Protein AF-0000000072491131 (afdb_homodimer)

Structure (mmCIF, N/CA/C/O backbone):
data_AF-0000000072491131-model_v1
#
loop_
_entity.id
_entity.type
_entity.pdbx_description
1 polymer 'Uncharacterized protein'
#
loop_
_atom_site.group_PDB
_atom_site.id
_atom_site.type_symbol
_atom_site.label_atom_id
_atom_site.label_alt_id
_atom_site.label_comp_id
_atom_site.label_asym_id
_atom_site.label_entity_id
_atom_site.label_seq_id
_atom_site.pdbx_PDB_ins_code
_atom_site.Cartn_x
_atom_site.Cartn_y
_atom_site.Cartn_z
_atom_site.occupancy
_atom_site.B_iso_or_equiv
_atom_site.auth_seq_id
_atom_site.auth_comp_id
_atom_site.auth_asym_id
_atom_site.auth_atom_id
_atom_site.pdbx_PDB_model_num
ATOM 1 N N . MET A 1 1 ? -27.125 12.047 -5.316 1 18.28 1 MET A N 1
ATOM 2 C CA . MET A 1 1 ? -26.094 11.477 -6.188 1 18.28 1 MET A CA 1
ATOM 3 C C . MET A 1 1 ? -24.859 11.086 -5.387 1 18.28 1 MET A C 1
ATOM 5 O O . MET A 1 1 ? -23.922 11.883 -5.238 1 18.28 1 MET A O 1
ATOM 9 N N . PHE A 1 2 ? -24.953 10.555 -4.184 1 24.27 2 PHE A N 1
ATOM 10 C CA . PHE A 1 2 ? -24.266 10.383 -2.912 1 24.27 2 PHE A CA 1
ATOM 11 C C . PHE A 1 2 ? -23.125 9.375 -3.047 1 24.27 2 PHE A C 1
ATOM 13 O O . PHE A 1 2 ? -22.531 8.969 -2.047 1 24.27 2 PHE A O 1
ATOM 20 N N . VAL A 1 3 ? -23.25 8.469 -3.973 1 29.05 3 VAL A N 1
ATOM 21 C CA . VAL A 1 3 ? -22.578 7.188 -4.18 1 29.05 3 VAL A CA 1
ATOM 22 C C . VAL A 1 3 ? -21.094 7.418 -4.438 1 29.05 3 VAL A C 1
ATOM 24 O O . VAL A 1 3 ? -20.344 6.469 -4.656 1 29.05 3 VAL A O 1
ATOM 27 N N . THR A 1 4 ? -20.656 8.438 -5.039 1 36.22 4 THR A N 1
ATOM 28 C CA . THR A 1 4 ? -19.422 8.789 -5.738 1 36.22 4 THR A CA 1
ATOM 29 C C . THR A 1 4 ? -18.25 8.891 -4.762 1 36.22 4 THR A C 1
ATOM 31 O O . THR A 1 4 ? -17.094 8.867 -5.172 1 36.22 4 THR A O 1
ATOM 34 N N . LYS A 1 5 ? -18.562 9.508 -3.475 1 42.31 5 LYS A N 1
ATOM 35 C CA . LYS A 1 5 ? -17.594 10.102 -2.57 1 42.31 5 LYS A CA 1
ATOM 36 C C . LYS A 1 5 ? -16.688 9.039 -1.965 1 42.31 5 LYS A C 1
ATOM 38 O O . LYS A 1 5 ? -15.484 9.273 -1.771 1 42.31 5 LYS A O 1
ATOM 43 N N . SER A 1 6 ? -17.359 7.855 -1.64 1 46.44 6 SER A N 1
ATOM 44 C CA . SER A 1 6 ? -16.609 6.766 -1.025 1 46.44 6 SER A CA 1
ATOM 45 C C . SER A 1 6 ? -15.555 6.211 -1.98 1 46.44 6 SER A C 1
ATOM 47 O O . SER A 1 6 ? -14.414 5.953 -1.579 1 46.44 6 SER A O 1
ATOM 49 N N . LYS A 1 7 ? -15.984 6.059 -3.246 1 53.31 7 LYS A N 1
ATOM 50 C CA . LYS A 1 7 ? -15.039 5.594 -4.254 1 53.31 7 LYS A CA 1
ATOM 51 C C . LYS A 1 7 ? -13.922 6.613 -4.469 1 53.31 7 LYS A C 1
ATOM 53 O O . LYS A 1 7 ? -12.773 6.242 -4.695 1 53.31 7 LYS A O 1
ATOM 58 N N . ASP A 1 8 ? -14.367 7.895 -4.188 1 68.38 8 ASP A N 1
ATOM 59 C CA . ASP A 1 8 ? -13.391 8.961 -4.359 1 68.38 8 ASP A CA 1
ATOM 60 C C . ASP A 1 8 ? -12.359 8.953 -3.234 1 68.38 8 ASP A C 1
ATOM 62 O O . ASP A 1 8 ? -11.164 9.156 -3.473 1 68.38 8 ASP A O 1
ATOM 66 N N . ALA A 1 9 ? -12.891 8.398 -2.104 1 75 9 ALA A N 1
ATOM 67 C CA . ALA A 1 9 ? -11.992 8.383 -0.954 1 75 9 ALA A CA 1
ATOM 68 C C . ALA A 1 9 ? -10.953 7.273 -1.087 1 75 9 ALA A C 1
ATOM 70 O O . ALA A 1 9 ? -9.758 7.496 -0.845 1 75 9 ALA A O 1
ATOM 71 N N . ILE A 1 10 ? -11.422 6.168 -1.606 1 83.38 10 ILE A N 1
ATOM 72 C CA . ILE A 1 10 ? -10.508 5.039 -1.78 1 83.38 10 ILE A CA 1
ATOM 73 C C . ILE A 1 10 ? -9.484 5.367 -2.859 1 83.38 10 ILE A C 1
ATOM 75 O O . ILE A 1 10 ? -8.297 5.074 -2.703 1 83.38 10 ILE A O 1
ATOM 79 N N . GLY A 1 11 ? -9.953 6.027 -3.852 1 86.12 11 GLY A N 1
ATOM 80 C CA . GLY A 1 11 ? -9.031 6.445 -4.898 1 86.12 11 GLY A CA 1
ATOM 81 C C . GLY A 1 11 ? -7.949 7.383 -4.398 1 86.12 11 GLY A C 1
ATOM 82 O O . GLY A 1 11 ? -6.773 7.215 -4.727 1 86.12 11 GLY A O 1
ATOM 83 N N . GLY A 1 12 ? -8.344 8.344 -3.578 1 86.5 12 GLY A N 1
ATOM 84 C CA . GLY A 1 12 ? -7.383 9.273 -3 1 86.5 12 GLY A CA 1
ATOM 85 C C . GLY A 1 12 ? -6.363 8.586 -2.104 1 86.5 12 GLY A C 1
ATOM 86 O O . GLY A 1 12 ? -5.172 8.891 -2.166 1 86.5 12 GLY A O 1
ATOM 87 N N . LEU A 1 13 ? -6.836 7.637 -1.324 1 91.12 13 LEU A N 1
ATOM 88 C CA . LEU A 1 13 ? -5.945 6.906 -0.424 1 91.12 13 LEU A CA 1
ATOM 89 C C . LEU A 1 13 ? -4.988 6.016 -1.208 1 91.12 13 LEU A C 1
ATOM 91 O O . LEU A 1 13 ? -3.818 5.883 -0.846 1 91.12 13 LEU A O 1
ATOM 95 N N . CYS A 1 14 ? -5.52 5.438 -2.225 1 91.12 14 CYS A N 1
ATOM 96 C CA . CYS A 1 14 ? -4.656 4.609 -3.061 1 91.12 14 CYS A CA 1
ATOM 97 C C . CYS A 1 14 ? -3.576 5.449 -3.73 1 91.12 14 CYS A C 1
ATOM 99 O O . CYS A 1 14 ? -2.41 5.051 -3.768 1 91.12 14 CYS A O 1
ATOM 101 N N . PHE A 1 15 ? -3.961 6.59 -4.219 1 88.88 15 PHE A N 1
ATOM 102 C CA . PHE A 1 15 ? -2.977 7.492 -4.809 1 88.88 15 PHE A CA 1
ATOM 103 C C . PHE A 1 15 ? -1.931 7.898 -3.777 1 88.88 15 PHE A C 1
ATOM 105 O O . PHE A 1 15 ? -0.736 7.934 -4.078 1 88.88 15 PHE A O 1
ATOM 112 N N . LEU A 1 16 ? -2.354 8.219 -2.639 1 92.19 16 LEU A N 1
ATOM 113 C CA . LEU A 1 16 ? -1.447 8.531 -1.537 1 92.19 16 LEU A CA 1
ATOM 114 C C . LEU A 1 16 ? -0.485 7.379 -1.282 1 92.19 16 LEU A C 1
ATOM 116 O O . LEU A 1 16 ? 0.725 7.59 -1.164 1 92.19 16 LEU A O 1
ATOM 120 N N . GLY A 1 17 ? -1.02 6.152 -1.166 1 93.62 17 GLY A N 1
ATOM 121 C CA . GLY A 1 17 ? -0.193 4.973 -0.967 1 93.62 17 GLY A CA 1
ATOM 122 C C . GLY A 1 17 ? 0.865 4.797 -2.041 1 93.62 17 GLY A C 1
ATOM 123 O O . GLY A 1 17 ? 2.012 4.465 -1.739 1 93.62 17 GLY A O 1
ATOM 124 N N . MET A 1 18 ? 0.477 5.051 -3.264 1 91.75 18 MET A N 1
ATOM 125 C CA . MET A 1 18 ? 1.414 4.941 -4.379 1 91.75 18 MET A CA 1
ATOM 126 C C . MET A 1 18 ? 2.543 5.961 -4.242 1 91.75 18 MET A C 1
ATOM 128 O O . MET A 1 18 ? 3.711 5.625 -4.445 1 91.75 18 MET A O 1
ATOM 132 N N . LYS A 1 19 ? 2.252 7.152 -3.916 1 91 19 LYS A N 1
ATOM 133 C CA . LYS A 1 19 ? 3.27 8.18 -3.727 1 91 19 LYS A CA 1
ATOM 134 C C . LYS A 1 19 ? 4.199 7.824 -2.568 1 91 19 LYS A C 1
ATOM 136 O O . LYS A 1 19 ? 5.41 8.055 -2.645 1 91 19 LYS A O 1
ATOM 141 N N . ILE A 1 20 ? 3.639 7.324 -1.473 1 93.62 20 ILE A N 1
ATOM 142 C CA . ILE A 1 20 ? 4.445 6.945 -0.318 1 93.62 20 ILE A CA 1
ATOM 143 C C . ILE A 1 20 ? 5.359 5.777 -0.688 1 93.62 20 ILE A C 1
ATOM 145 O O . ILE A 1 20 ? 6.516 5.73 -0.264 1 93.62 20 ILE A O 1
ATOM 149 N N . SER A 1 21 ? 4.84 4.793 -1.467 1 92.06 21 SER A N 1
ATOM 150 C CA . SER A 1 21 ? 5.668 3.666 -1.881 1 92.06 21 SER A CA 1
ATOM 151 C C . SER A 1 21 ? 6.898 4.137 -2.645 1 92.06 21 SER A C 1
ATOM 153 O O . SER A 1 21 ? 7.965 3.52 -2.555 1 92.06 21 SER A O 1
ATOM 155 N N . ALA A 1 22 ? 6.82 5.227 -3.35 1 88.88 22 ALA A N 1
ATOM 156 C CA . ALA A 1 22 ? 7.93 5.758 -4.133 1 88.88 22 ALA A CA 1
ATOM 157 C C . ALA A 1 22 ? 9.047 6.266 -3.229 1 88.88 22 ALA A C 1
ATOM 159 O O . ALA A 1 22 ? 10.195 6.406 -3.664 1 88.88 22 ALA A O 1
ATOM 160 N N . LEU A 1 23 ? 8.688 6.547 -2.025 1 91.06 23 LEU A N 1
ATOM 161 C CA . LEU A 1 23 ? 9.688 7.062 -1.092 1 91.06 23 LEU A CA 1
ATOM 162 C C . LEU A 1 23 ? 10.656 5.961 -0.677 1 91.06 23 LEU A C 1
ATOM 164 O O . LEU A 1 23 ? 11.734 6.246 -0.147 1 91.06 23 LEU A O 1
ATOM 168 N N . ILE A 1 24 ? 10.289 4.707 -0.859 1 89.31 24 ILE A N 1
ATOM 169 C CA . ILE A 1 24 ? 11.156 3.584 -0.528 1 89.31 24 ILE A CA 1
ATOM 170 C C . ILE A 1 24 ? 12.469 3.705 -1.293 1 89.31 24 ILE A C 1
ATOM 172 O O . ILE A 1 24 ? 13.531 3.363 -0.77 1 89.31 24 ILE A O 1
ATOM 176 N N . ASP A 1 25 ? 12.414 4.27 -2.461 1 83.25 25 ASP A N 1
ATOM 177 C CA . ASP A 1 25 ? 13.578 4.414 -3.322 1 83.25 25 ASP A CA 1
ATOM 178 C C . ASP A 1 25 ? 14.5 5.52 -2.816 1 83.25 25 ASP A C 1
ATOM 180 O O . ASP A 1 25 ? 15.656 5.613 -3.238 1 83.25 25 ASP A O 1
ATOM 184 N N . GLN A 1 26 ? 13.977 6.324 -1.972 1 83.81 26 GLN A N 1
ATOM 185 C CA . GLN A 1 26 ? 14.727 7.508 -1.566 1 83.81 26 GLN A CA 1
ATOM 186 C C . GLN A 1 26 ? 15.508 7.254 -0.277 1 83.81 26 GLN A C 1
ATOM 188 O O . GLN A 1 26 ? 16.234 8.125 0.199 1 83.81 26 GLN A O 1
ATOM 193 N N . ASP A 1 27 ? 15.602 6.09 0.262 1 78.19 27 ASP A N 1
ATOM 194 C CA . ASP A 1 27 ? 16.359 5.734 1.463 1 78.19 27 ASP A CA 1
ATOM 195 C C . ASP A 1 27 ? 16.062 6.711 2.602 1 78.19 27 ASP A C 1
ATOM 197 O O . ASP A 1 27 ? 16.984 7.266 3.199 1 78.19 27 ASP A O 1
ATOM 201 N N . ILE A 1 28 ? 14.859 7.074 2.807 1 86.25 28 ILE A N 1
ATOM 202 C CA . ILE A 1 28 ? 14.438 8.008 3.848 1 86.25 28 ILE A CA 1
ATOM 203 C C . ILE A 1 28 ? 14.562 7.34 5.215 1 86.25 28 ILE A C 1
ATOM 205 O O . ILE A 1 28 ? 14.141 6.195 5.398 1 86.25 28 ILE A O 1
ATOM 209 N N . SER A 1 29 ? 15.289 8.086 6.098 1 86.81 29 SER A N 1
ATOM 210 C CA . SER A 1 29 ? 15.43 7.609 7.469 1 86.81 29 SER A CA 1
ATOM 211 C C . SER A 1 29 ? 14.188 7.926 8.297 1 86.81 29 SER A C 1
ATOM 213 O O . SER A 1 29 ? 14.062 9.031 8.836 1 86.81 29 SER A O 1
ATOM 215 N N . LEU A 1 30 ? 13.234 7.152 8.383 1 93.81 30 LEU A N 1
ATOM 216 C CA . LEU A 1 30 ? 12 7.238 9.156 1 93.81 30 LEU A CA 1
ATOM 217 C C . LEU A 1 30 ? 11.727 5.93 9.891 1 93.81 30 LEU A C 1
ATOM 219 O O . LEU A 1 30 ? 11.711 4.859 9.273 1 93.81 30 LEU A O 1
ATOM 223 N N . THR A 1 31 ? 11.648 6.059 11.234 1 92.62 31 THR A N 1
ATOM 224 C CA . THR A 1 31 ? 11.43 4.852 12.016 1 92.62 31 THR A CA 1
ATOM 225 C C . THR A 1 31 ? 9.938 4.66 12.297 1 92.62 31 THR A C 1
ATOM 227 O O . THR A 1 31 ? 9.133 5.562 12.062 1 92.62 31 THR A O 1
ATOM 230 N N . GLU A 1 32 ? 9.617 3.473 12.805 1 92.81 32 GLU A N 1
ATOM 231 C CA . GLU A 1 32 ? 8.258 3.197 13.258 1 92.81 32 GLU A CA 1
ATOM 232 C C . GLU A 1 32 ? 7.824 4.191 14.336 1 92.81 32 GLU A C 1
ATOM 234 O O . GLU A 1 32 ? 6.73 4.762 14.258 1 92.81 32 GLU A O 1
ATOM 239 N N . ASP A 1 33 ? 8.711 4.402 15.289 1 92.69 33 ASP A N 1
ATOM 240 C CA . ASP A 1 33 ? 8.406 5.309 16.391 1 92.69 33 ASP A CA 1
ATOM 241 C C . ASP A 1 33 ? 8.109 6.715 15.875 1 92.69 33 ASP A C 1
ATOM 243 O O . ASP A 1 33 ? 7.207 7.387 16.375 1 92.69 33 ASP A O 1
ATOM 247 N N . ASP A 1 34 ? 8.898 7.125 14.93 1 95.25 34 ASP A N 1
ATOM 248 C CA . ASP A 1 34 ? 8.672 8.445 14.336 1 95.25 34 ASP A CA 1
ATOM 249 C C . ASP A 1 34 ? 7.266 8.547 13.758 1 95.25 34 ASP A C 1
ATOM 251 O O . ASP A 1 34 ? 6.559 9.523 14.008 1 95.25 34 ASP A O 1
ATOM 255 N N . VAL A 1 35 ? 6.879 7.539 13.016 1 95.88 35 VAL A N 1
ATOM 256 C CA . VAL A 1 35 ? 5.594 7.562 12.32 1 95.88 35 VAL A CA 1
ATOM 257 C C . VAL A 1 35 ? 4.457 7.551 13.344 1 95.88 35 VAL A C 1
ATOM 259 O O . VAL A 1 35 ? 3.5 8.32 13.219 1 95.88 35 VAL A O 1
ATOM 262 N N . ILE A 1 36 ? 4.57 6.699 14.312 1 94.81 36 ILE A N 1
ATOM 263 C CA . ILE A 1 36 ? 3.527 6.586 15.328 1 94.81 36 ILE A CA 1
ATOM 264 C C . ILE A 1 36 ? 3.391 7.906 16.078 1 94.81 36 ILE A C 1
ATOM 266 O O . ILE A 1 36 ? 2.289 8.445 16.203 1 94.81 36 ILE A O 1
ATOM 270 N N . LYS A 1 37 ? 4.422 8.43 16.484 1 96.69 37 LYS A N 1
ATOM 271 C CA . LYS A 1 37 ? 4.398 9.68 17.234 1 96.69 37 LYS A CA 1
ATOM 272 C C . LYS A 1 37 ? 3.846 10.82 16.391 1 96.69 37 LYS A C 1
ATOM 274 O O . LYS A 1 37 ? 2.986 11.578 16.844 1 96.69 37 LYS A O 1
ATOM 279 N N . MET A 1 38 ? 4.348 10.961 15.172 1 97.62 38 MET A N 1
ATOM 280 C CA . MET A 1 38 ? 3.887 12.039 14.305 1 97.62 38 MET A CA 1
ATOM 281 C C . MET A 1 38 ? 2.4 11.891 14 1 97.62 38 MET A C 1
ATOM 283 O O . MET A 1 38 ? 1.693 12.891 13.836 1 97.62 38 MET A O 1
ATOM 287 N N . SER A 1 39 ? 1.922 10.695 13.883 1 97.44 39 SER A N 1
ATOM 288 C CA . SER A 1 39 ? 0.503 10.477 13.617 1 97.44 39 SER A CA 1
ATOM 289 C C . SER A 1 39 ? -0.349 10.859 14.828 1 97.44 39 SER A C 1
ATOM 291 O O . SER A 1 39 ? -1.394 11.492 14.68 1 97.44 39 SER A O 1
ATOM 293 N N . GLU A 1 40 ? 0.07 10.523 15.969 1 96.81 40 GLU A N 1
ATOM 294 C CA . GLU A 1 40 ? -0.675 10.797 17.188 1 96.81 40 GLU A CA 1
ATOM 295 C C . GLU A 1 40 ? -0.781 12.297 17.453 1 96.81 40 GLU A C 1
ATOM 297 O O . GLU A 1 40 ? -1.801 12.773 17.953 1 96.81 40 GLU A O 1
ATOM 302 N N . ASP A 1 41 ? 0.226 12.961 17.125 1 97.06 41 ASP A N 1
ATOM 303 C CA . ASP A 1 41 ? 0.193 14.398 17.391 1 97.06 41 ASP A CA 1
ATOM 304 C C . ASP A 1 41 ? -0.171 15.188 16.141 1 97.06 41 ASP A C 1
ATOM 306 O O . ASP A 1 41 ? -0.032 16.406 16.125 1 97.06 41 ASP A O 1
ATOM 310 N N . TYR A 1 42 ? -0.431 14.594 15.031 1 97.19 42 TYR A N 1
ATOM 311 C CA . TYR A 1 42 ? -0.979 15.125 13.789 1 97.19 42 TYR A CA 1
ATOM 312 C C . TYR A 1 42 ? 0.101 15.812 12.961 1 97.19 42 TYR A C 1
ATOM 314 O O . TYR A 1 42 ? -0.175 16.344 11.883 1 97.19 42 TYR A O 1
ATOM 322 N N . SER A 1 43 ? 1.334 15.703 13.391 1 98 43 SER A N 1
ATOM 323 C CA . SER A 1 43 ? 2.408 16.375 12.664 1 98 43 SER A CA 1
ATOM 324 C C . SER A 1 43 ? 2.834 15.555 11.438 1 98 43 SER A C 1
ATOM 326 O O . SER A 1 43 ? 3.594 16.047 10.602 1 98 43 SER A O 1
ATOM 328 N N . ILE A 1 44 ? 2.342 14.375 11.234 1 97.88 44 ILE A N 1
ATOM 329 C CA . ILE A 1 44 ? 2.65 13.523 10.094 1 97.88 44 ILE A CA 1
ATOM 330 C C . ILE A 1 44 ? 2.26 14.227 8.797 1 97.88 44 ILE A C 1
ATOM 332 O O . ILE A 1 44 ? 2.883 14.016 7.754 1 97.88 44 ILE A O 1
ATOM 336 N N . ILE A 1 45 ? 1.262 15.125 8.844 1 97.94 45 ILE A N 1
ATOM 337 C CA . ILE A 1 45 ? 0.795 15.859 7.672 1 97.94 45 ILE A CA 1
ATOM 338 C C . ILE A 1 45 ? 1.892 16.797 7.18 1 97.94 45 ILE A C 1
ATOM 340 O O . ILE A 1 45 ? 2.09 16.953 5.973 1 97.94 45 ILE A O 1
ATOM 344 N N . ASN A 1 46 ? 2.594 17.406 8.125 1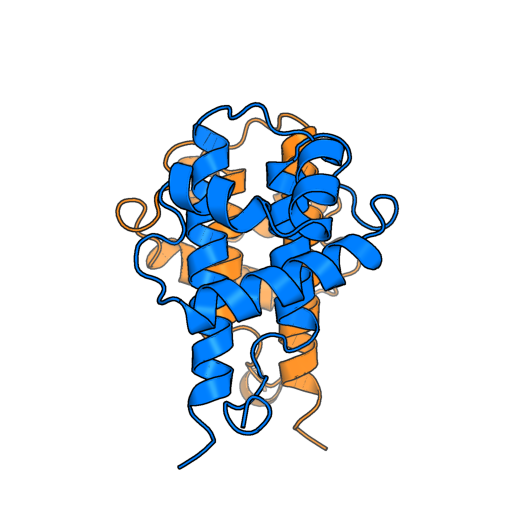 97.56 46 ASN A N 1
ATOM 345 C CA . ASN A 1 46 ? 3.717 18.266 7.754 1 97.56 46 ASN A CA 1
ATOM 346 C C . ASN A 1 46 ? 4.832 17.453 7.086 1 97.56 46 ASN A C 1
ATOM 348 O O . ASN A 1 46 ? 5.441 17.922 6.121 1 97.56 46 ASN A O 1
ATOM 352 N N . TRP A 1 47 ? 5.148 16.328 7.609 1 97.5 47 TRP A N 1
ATOM 353 C CA . TRP A 1 47 ? 6.18 15.477 7.023 1 97.5 47 TRP A CA 1
ATOM 354 C C . TRP A 1 47 ? 5.793 15.047 5.613 1 97.5 47 TRP A C 1
ATOM 356 O O . TRP A 1 47 ? 6.602 15.141 4.684 1 97.5 47 TRP A O 1
ATOM 366 N N . LEU A 1 48 ? 4.547 14.617 5.418 1 96.94 48 LEU A N 1
ATOM 367 C CA . LEU A 1 48 ? 4.055 14.211 4.109 1 96.94 48 LEU A CA 1
ATOM 368 C C . LEU A 1 48 ? 4.117 15.367 3.115 1 96.94 48 LEU A C 1
ATOM 370 O O . LEU A 1 48 ? 4.461 15.164 1.948 1 96.94 48 LEU A O 1
ATOM 374 N N . ASP A 1 49 ? 3.736 16.484 3.607 1 96.19 49 ASP A N 1
ATOM 375 C CA . ASP A 1 49 ? 3.805 17.672 2.764 1 96.19 49 ASP A CA 1
ATOM 376 C C . ASP A 1 49 ? 5.242 17.953 2.34 1 96.19 49 ASP A C 1
ATOM 378 O O . ASP A 1 49 ? 5.504 18.266 1.177 1 96.19 49 ASP A O 1
ATOM 382 N N . ALA A 1 50 ? 6.156 17.844 3.281 1 96.12 50 ALA A N 1
ATOM 383 C CA . ALA A 1 50 ? 7.574 18.078 3.01 1 96.12 50 ALA A CA 1
ATOM 384 C C . ALA A 1 50 ? 8.109 17.094 1.984 1 96.12 50 ALA A C 1
ATOM 386 O O . ALA A 1 50 ? 9.016 17.406 1.212 1 96.12 50 ALA A O 1
ATOM 387 N N . GLN A 1 51 ? 7.57 15.859 1.976 1 94 51 GLN A N 1
ATOM 388 C CA . GLN A 1 51 ? 7.961 14.852 1.002 1 94 51 GLN A CA 1
ATOM 389 C C . GLN A 1 51 ? 7.199 15.023 -0.309 1 94 51 GLN A C 1
ATOM 391 O O . GLN A 1 51 ? 7.363 14.227 -1.236 1 94 51 GLN A O 1
ATOM 396 N N . ASN A 1 52 ? 6.273 15.969 -0.457 1 92.31 52 ASN A N 1
ATOM 397 C CA . ASN A 1 52 ? 5.492 16.297 -1.644 1 92.31 52 ASN A CA 1
ATOM 398 C C . ASN A 1 52 ? 4.484 15.211 -1.975 1 92.31 52 ASN A C 1
ATOM 400 O O . ASN A 1 52 ? 4.199 14.953 -3.146 1 92.31 52 ASN A O 1
ATOM 404 N N . VAL A 1 53 ? 4.023 14.539 -0.93 1 92.56 53 VAL A N 1
ATOM 405 C CA . VAL A 1 53 ? 3.104 13.422 -1.104 1 92.56 53 VAL A CA 1
ATOM 406 C C . VAL A 1 53 ? 1.666 13.938 -1.155 1 92.56 53 VAL A C 1
ATOM 408 O O . VAL A 1 53 ? 0.825 13.375 -1.863 1 92.56 53 VAL A O 1
ATOM 411 N N . ILE A 1 54 ? 1.357 15.039 -0.465 1 94.19 54 ILE A N 1
ATOM 412 C CA . ILE A 1 54 ? -0.024 15.5 -0.381 1 94.19 54 ILE A CA 1
ATOM 413 C C . ILE A 1 54 ? -0.107 16.969 -0.795 1 94.19 54 ILE A C 1
ATOM 415 O O . ILE A 1 54 ? 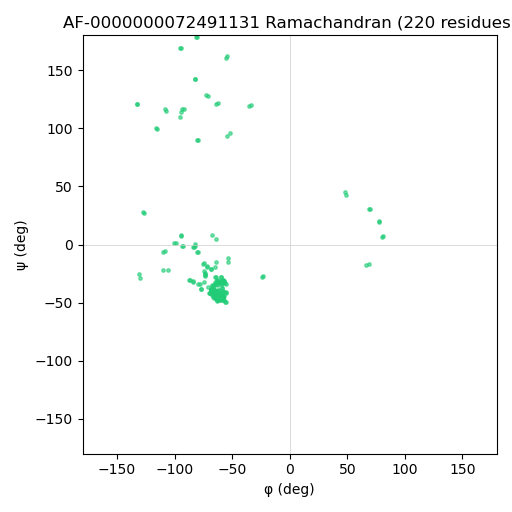-0.982 17.703 -0.331 1 94.19 54 ILE A O 1
ATOM 419 N N . LYS A 1 55 ? 0.713 17.359 -1.565 1 90.75 55 LYS A N 1
ATOM 420 C CA . LYS A 1 55 ? 0.803 18.766 -1.974 1 90.75 55 LYS A CA 1
ATOM 421 C C . LYS A 1 55 ? -0.503 19.234 -2.604 1 90.75 55 LYS A C 1
ATOM 423 O O . LYS A 1 55 ? -0.902 20.391 -2.426 1 90.75 55 LYS A O 1
ATOM 428 N N . GLU A 1 56 ? -1.229 18.375 -3.277 1 87.94 56 GLU A N 1
ATOM 429 C CA . GLU A 1 56 ? -2.42 18.766 -4.031 1 87.94 56 GLU A CA 1
ATOM 430 C C . GLU A 1 56 ? -3.678 18.625 -3.178 1 87.94 56 GLU A C 1
ATOM 432 O O . GLU A 1 56 ? -4.777 18.969 -3.625 1 87.94 56 GLU A O 1
ATOM 437 N N . TRP A 1 57 ? -3.523 18.172 -1.977 1 89.88 57 TRP A N 1
ATOM 438 C CA . TRP A 1 57 ? -4.699 17.969 -1.135 1 89.88 57 TRP A CA 1
ATOM 439 C C . TRP A 1 57 ? -5.137 19.281 -0.485 1 89.88 57 TRP A C 1
ATOM 441 O O . TRP A 1 57 ? -4.301 20.094 -0.079 1 89.88 57 TRP A O 1
ATOM 451 N N . ASP A 1 58 ? -6.363 19.453 -0.381 1 90.12 58 ASP A N 1
ATOM 452 C CA . ASP A 1 58 ? -6.871 20.641 0.276 1 90.12 58 ASP A CA 1
ATOM 453 C C . ASP A 1 58 ? -6.84 20.5 1.795 1 90.12 58 ASP A C 1
ATOM 455 O O . ASP A 1 58 ? -6.461 19.438 2.312 1 90.12 58 ASP A O 1
ATOM 459 N N . VAL A 1 59 ? -7.266 21.547 2.482 1 91.38 59 VAL A N 1
ATOM 460 C CA . VAL A 1 59 ? -7.117 21.641 3.934 1 91.38 59 VAL A CA 1
ATOM 461 C C . VAL A 1 59 ? -8.031 20.609 4.605 1 91.38 59 VAL A C 1
ATOM 463 O O . VAL A 1 59 ? -7.633 19.969 5.578 1 91.38 59 VAL A O 1
ATOM 466 N N . ASP A 1 60 ? -9.219 20.422 4.105 1 90.12 60 ASP A N 1
ATOM 467 C CA . ASP A 1 60 ? -10.164 19.484 4.719 1 90.12 60 ASP A CA 1
ATOM 468 C C . ASP A 1 60 ? -9.703 18.047 4.562 1 90.12 60 ASP A C 1
ATOM 470 O O . ASP A 1 60 ? -9.766 17.266 5.512 1 90.12 60 ASP A O 1
ATOM 474 N N . ASP A 1 61 ? -9.195 17.719 3.416 1 89.38 61 ASP A N 1
ATOM 475 C CA . ASP A 1 61 ? -8.695 16.359 3.17 1 89.38 61 ASP A CA 1
ATOM 476 C C . ASP A 1 61 ? -7.496 16.047 4.062 1 89.38 61 ASP A C 1
ATOM 478 O O . ASP A 1 61 ? -7.367 14.938 4.57 1 89.38 61 ASP A O 1
ATOM 482 N N . ARG A 1 62 ? -6.637 17.047 4.219 1 93.56 62 ARG A N 1
ATOM 483 C CA . ARG A 1 62 ? -5.469 16.875 5.078 1 93.56 62 ARG A CA 1
ATOM 484 C C . ARG A 1 62 ? -5.887 16.625 6.52 1 93.56 62 ARG A C 1
ATOM 486 O O . ARG A 1 62 ? -5.301 15.773 7.203 1 93.56 62 ARG A O 1
ATOM 493 N N . LYS A 1 63 ? -6.902 17.344 6.957 1 93.56 63 LYS A N 1
ATOM 494 C CA . LYS A 1 63 ? -7.398 17.172 8.32 1 93.56 63 LYS A CA 1
ATOM 495 C C . LYS A 1 63 ? -7.977 15.781 8.523 1 93.56 63 LYS A C 1
ATOM 497 O O . LYS A 1 63 ? -7.707 15.141 9.539 1 93.56 63 LYS A O 1
ATOM 502 N N . ILE A 1 64 ? -8.766 15.336 7.582 1 92.25 64 ILE A N 1
ATOM 503 C CA . ILE A 1 64 ? -9.359 14.008 7.676 1 92.25 64 ILE A CA 1
ATOM 504 C C . ILE A 1 64 ? -8.258 12.945 7.691 1 92.25 64 ILE A C 1
ATOM 506 O O . ILE A 1 64 ? -8.297 12.016 8.5 1 92.25 64 ILE A O 1
ATOM 510 N N . LEU A 1 65 ? -7.289 13.133 6.824 1 94 65 LEU A N 1
ATOM 511 C CA . LEU A 1 65 ? -6.18 12.18 6.781 1 94 65 LEU A CA 1
ATOM 512 C C . LEU A 1 65 ? -5.441 12.148 8.117 1 94 65 LEU A C 1
ATOM 514 O O . LEU A 1 65 ? -5.059 11.078 8.594 1 94 65 LEU A O 1
ATOM 518 N N . ALA A 1 66 ? -5.227 13.336 8.664 1 96 66 ALA A N 1
ATOM 519 C CA . ALA A 1 66 ? -4.555 13.406 9.961 1 96 66 ALA A CA 1
ATOM 520 C C . ALA A 1 66 ? -5.309 12.594 11.016 1 96 66 ALA A C 1
ATOM 522 O O . ALA A 1 66 ? -4.695 11.844 11.781 1 96 66 ALA A O 1
ATOM 523 N N . GLU A 1 67 ? -6.57 12.727 11.023 1 94.88 67 GLU A N 1
ATOM 524 C CA . GLU A 1 67 ? -7.395 12 11.992 1 94.88 67 GLU A CA 1
ATOM 525 C C . GLU A 1 67 ? -7.355 10.5 11.734 1 94.88 67 GLU A C 1
ATOM 527 O O . GLU A 1 67 ? -7.277 9.703 12.672 1 94.88 67 GLU A O 1
ATOM 532 N N . GLU A 1 68 ? -7.449 10.117 10.516 1 93.69 68 GLU A N 1
ATOM 533 C CA . GLU A 1 68 ? -7.395 8.703 10.156 1 93.69 68 GLU A CA 1
ATOM 534 C C . GLU A 1 68 ? -6.055 8.086 10.539 1 93.69 68 GLU A C 1
ATOM 536 O O . GLU A 1 68 ? -6.012 6.969 11.062 1 93.69 68 GLU A O 1
ATOM 541 N N . LEU A 1 69 ? -4.992 8.805 10.258 1 96.06 69 LEU A N 1
ATOM 542 C CA . LEU A 1 69 ? -3.67 8.281 10.594 1 96.06 69 LEU A CA 1
ATOM 543 C C . LEU A 1 69 ? -3.486 8.195 12.109 1 96.06 69 LEU A C 1
ATOM 545 O O . LEU A 1 69 ? -2.854 7.266 12.609 1 96.06 6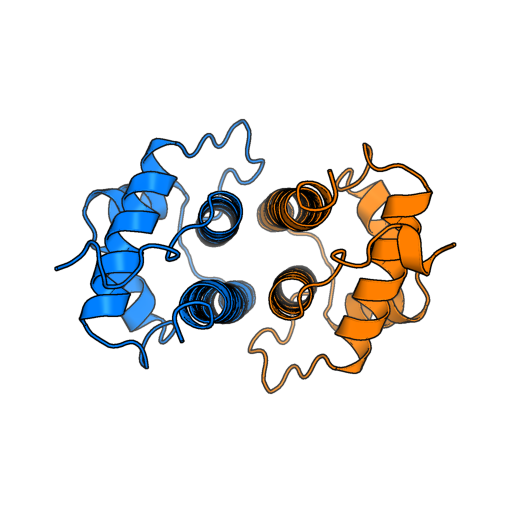9 LEU A O 1
ATOM 549 N N . CYS A 1 70 ? -3.996 9.188 12.797 1 96.31 70 CYS A N 1
ATOM 550 C CA . CYS A 1 70 ? -3.969 9.109 14.258 1 96.31 70 CYS A CA 1
ATOM 551 C C . CYS A 1 70 ? -4.711 7.879 14.758 1 96.31 70 CYS A C 1
ATOM 553 O O . CYS A 1 70 ? -4.199 7.141 15.594 1 96.31 70 CYS A O 1
ATOM 555 N N . SER A 1 71 ? -5.906 7.637 14.25 1 94 71 SER A N 1
ATOM 556 C CA . SER A 1 71 ? -6.688 6.465 14.625 1 94 71 SER A CA 1
ATOM 557 C C . SER A 1 71 ? -5.949 5.176 14.281 1 94 71 SER A C 1
ATOM 559 O O . SER A 1 71 ? -5.938 4.23 15.078 1 94 71 SER A O 1
ATOM 561 N N . ALA A 1 72 ? -5.375 5.105 13.125 1 93 72 ALA A N 1
ATOM 562 C CA . ALA A 1 72 ? -4.621 3.928 12.703 1 93 72 ALA A CA 1
ATOM 563 C C . ALA A 1 72 ? -3.432 3.676 13.625 1 93 72 ALA A C 1
ATOM 565 O O . ALA A 1 72 ? -3.125 2.527 13.953 1 93 72 ALA A O 1
ATOM 566 N N . ALA A 1 73 ? -2.723 4.734 13.977 1 93.06 73 ALA A N 1
ATOM 567 C CA . ALA A 1 73 ? -1.567 4.613 14.867 1 93.06 73 ALA A CA 1
ATOM 568 C C . ALA A 1 73 ? -1.968 4.016 16.203 1 93.06 73 ALA A C 1
ATOM 570 O O . ALA A 1 73 ? -1.206 3.252 16.812 1 93.06 73 ALA A O 1
ATOM 571 N N . ASN A 1 74 ? -3.121 4.312 16.641 1 90.94 74 ASN A N 1
ATOM 572 C CA . ASN A 1 74 ? -3.596 3.863 17.938 1 90.94 74 ASN A CA 1
ATOM 573 C C . ASN A 1 74 ? -3.955 2.379 17.922 1 90.94 74 ASN A C 1
ATOM 575 O O . ASN A 1 74 ? -3.971 1.729 18.969 1 90.94 74 ASN A O 1
ATOM 579 N N . VAL A 1 75 ? -4.246 1.825 16.781 1 85.94 75 VAL A N 1
ATOM 580 C CA . VAL A 1 75 ? -4.656 0.427 16.719 1 85.94 75 VAL A CA 1
ATOM 581 C C . VAL A 1 75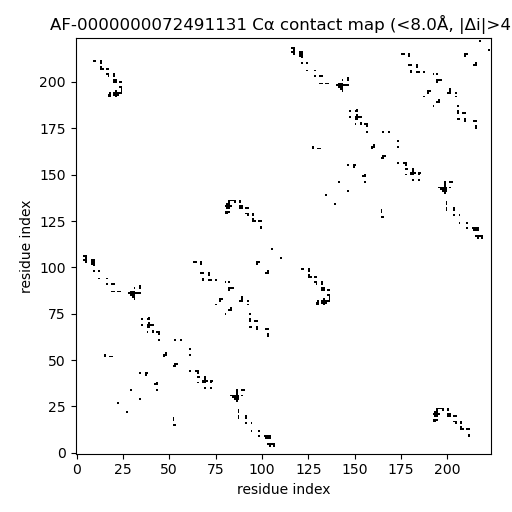 ? -3.561 -0.406 16.062 1 85.94 75 VAL A C 1
ATOM 583 O O . VAL A 1 75 ? -3.646 -1.636 16.016 1 85.94 75 VAL A O 1
ATOM 586 N N . TYR A 1 76 ? -2.613 0.372 15.602 1 82.62 76 TYR A N 1
ATOM 587 C CA . TYR A 1 76 ? -1.523 -0.323 14.93 1 82.62 76 TYR A CA 1
ATOM 588 C C . TYR A 1 76 ? -0.798 -1.26 15.883 1 82.62 76 TYR A C 1
ATOM 590 O O . TYR A 1 76 ? -0.42 -0.859 16.984 1 82.62 76 TYR A O 1
ATOM 598 N N . ASP A 1 77 ? -0.782 -2.484 15.508 1 74.94 77 ASP A N 1
ATOM 599 C CA . ASP A 1 77 ? -0.062 -3.533 16.219 1 74.94 77 ASP A CA 1
ATOM 600 C C . ASP A 1 77 ? 1.054 -4.121 15.359 1 74.94 77 ASP A C 1
ATOM 602 O O . ASP A 1 77 ? 0.794 -4.926 14.469 1 74.94 77 ASP A O 1
ATOM 606 N N . SER A 1 78 ? 2.236 -3.686 15.609 1 66.38 78 SER A N 1
ATOM 607 C CA . SER A 1 78 ? 3.383 -4.105 14.812 1 66.38 78 SER A CA 1
ATOM 608 C C . SER A 1 78 ? 3.529 -5.625 14.805 1 66.38 78 SER A C 1
ATOM 610 O O . SER A 1 78 ? 4.109 -6.195 13.875 1 66.38 78 SER A O 1
ATOM 612 N N . ARG A 1 79 ? 3.146 -6.141 15.906 1 64.5 79 ARG A N 1
ATOM 613 C CA . ARG A 1 79 ? 3.264 -7.594 16 1 64.5 79 ARG A CA 1
ATOM 614 C C . ARG A 1 79 ? 2.371 -8.281 14.984 1 64.5 79 ARG A C 1
ATOM 616 O O . ARG A 1 79 ? 2.682 -9.383 14.523 1 64.5 79 ARG A O 1
ATOM 623 N N . LYS A 1 80 ? 1.345 -7.574 14.758 1 65.31 80 LYS A N 1
ATOM 624 C CA . LYS A 1 80 ? 0.41 -8.117 13.781 1 65.31 80 LYS A CA 1
ATOM 625 C C . LYS A 1 80 ? 0.833 -7.766 12.359 1 65.31 80 LYS A C 1
ATOM 627 O O . LYS A 1 80 ? 0.518 -8.492 11.414 1 65.31 80 LYS A O 1
ATOM 632 N N . PHE A 1 81 ? 1.456 -6.555 12.523 1 61.34 81 PHE A N 1
ATOM 633 C CA . PHE A 1 81 ? 1.918 -6.129 11.203 1 61.34 81 PHE A CA 1
ATOM 634 C C . PHE A 1 81 ? 3.436 -6.23 11.102 1 61.34 81 PHE A C 1
ATOM 636 O O . PHE A 1 81 ? 4.141 -6.066 12.102 1 61.34 81 PHE A O 1
ATOM 643 N N . VAL A 1 82 ? 3.867 -6.949 10.344 1 58.12 82 VAL A N 1
ATOM 644 C CA . VAL A 1 82 ? 5.227 -7.48 10.273 1 58.12 82 VAL A CA 1
ATOM 645 C C . VAL A 1 82 ? 6.199 -6.355 9.93 1 58.12 82 VAL A C 1
ATOM 647 O O . VAL A 1 82 ? 7.379 -6.605 9.672 1 58.12 82 VAL A O 1
ATOM 650 N N . ALA A 1 83 ? 5.797 -5.117 9.898 1 62.38 83 ALA A N 1
ATOM 651 C CA . ALA A 1 83 ? 6.836 -4.125 9.633 1 62.38 83 ALA A CA 1
ATOM 652 C C . ALA A 1 83 ? 7.383 -3.541 10.93 1 62.38 83 ALA A C 1
ATOM 654 O O . ALA A 1 83 ? 6.629 -3.021 11.758 1 62.38 83 ALA A O 1
ATOM 655 N N . GLU A 1 84 ? 8.539 -3.816 11.297 1 66.12 84 GLU A N 1
ATOM 656 C CA . GLU A 1 84 ? 8.984 -3.449 12.641 1 66.12 84 GLU A CA 1
ATOM 657 C C . GLU A 1 84 ? 9.945 -2.262 12.594 1 66.12 84 GLU A C 1
ATOM 659 O O . GLU A 1 84 ? 9.969 -1.447 13.523 1 66.12 84 GLU A O 1
ATOM 664 N N . ASN A 1 85 ? 10.539 -2.008 11.578 1 76.5 85 ASN A N 1
ATOM 665 C CA . ASN A 1 85 ? 11.602 -1.027 11.805 1 76.5 85 ASN A CA 1
ATOM 666 C C . ASN A 1 85 ? 11.539 0.102 10.781 1 76.5 85 ASN A C 1
ATOM 668 O O . ASN A 1 85 ? 11.883 1.245 11.086 1 76.5 85 ASN A O 1
ATOM 672 N N . ASN A 1 86 ? 11.055 -0.068 9.734 1 88.5 86 ASN A N 1
ATOM 673 C CA . ASN A 1 86 ? 11.031 0.934 8.68 1 88.5 86 ASN A CA 1
ATOM 674 C C . ASN A 1 86 ? 9.742 1.752 8.711 1 88.5 86 ASN A C 1
ATOM 676 O O . ASN A 1 86 ? 8.648 1.204 8.555 1 88.5 86 ASN A O 1
ATOM 680 N N . GLY A 1 87 ? 9.883 3.061 8.969 1 93.62 87 GLY A N 1
ATOM 681 C CA . GLY A 1 87 ? 8.727 3.926 9.125 1 93.62 87 GLY A CA 1
ATOM 682 C C . GLY A 1 87 ? 7.859 4.004 7.887 1 93.62 87 GLY A C 1
ATOM 683 O O . GLY A 1 87 ? 6.641 4.164 7.984 1 93.62 87 GLY A O 1
ATOM 684 N N . ILE A 1 88 ? 8.477 3.889 6.711 1 94.06 88 ILE A N 1
ATOM 685 C CA . ILE A 1 88 ? 7.699 3.918 5.48 1 94.06 88 ILE A CA 1
ATOM 686 C C . ILE A 1 88 ? 6.816 2.674 5.398 1 94.06 88 ILE A C 1
ATOM 688 O O . ILE A 1 88 ? 5.656 2.754 4.992 1 94.06 88 ILE A O 1
ATOM 692 N N . ALA A 1 89 ? 7.367 1.573 5.773 1 93.06 89 ALA A N 1
ATOM 693 C CA . ALA A 1 89 ? 6.594 0.333 5.816 1 93.06 89 ALA A CA 1
ATOM 694 C C . ALA A 1 89 ? 5.383 0.473 6.734 1 93.06 89 ALA A C 1
ATOM 696 O O . ALA A 1 89 ? 4.277 0.057 6.383 1 93.06 89 ALA A O 1
ATOM 697 N N . VAL A 1 90 ? 5.625 1.06 7.875 1 93.31 90 VAL A N 1
ATOM 698 C CA . VAL A 1 90 ? 4.566 1.261 8.859 1 93.31 90 VAL A CA 1
ATOM 699 C C . VAL A 1 90 ? 3.5 2.193 8.289 1 93.31 90 VAL A C 1
ATOM 701 O O . VAL A 1 90 ? 2.303 1.927 8.422 1 93.31 90 VAL A O 1
ATOM 704 N N . LEU A 1 91 ? 3.945 3.254 7.719 1 95.19 91 LEU A N 1
ATOM 705 C CA . LEU A 1 91 ? 3.021 4.223 7.141 1 95.19 91 LEU A CA 1
ATOM 706 C C . LEU A 1 91 ? 2.158 3.572 6.062 1 95.19 91 LEU A C 1
ATOM 708 O O . LEU A 1 91 ? 0.946 3.793 6.016 1 95.19 91 LEU A O 1
ATOM 712 N N . LEU A 1 92 ? 2.766 2.789 5.211 1 94.62 92 LEU A N 1
ATOM 713 C CA . LEU A 1 92 ? 2.018 2.074 4.184 1 94.62 92 LEU A CA 1
ATOM 714 C C . LEU A 1 92 ? 1.027 1.098 4.809 1 94.62 92 LEU A C 1
ATOM 716 O O . LEU A 1 92 ? -0.126 1.016 4.383 1 94.62 92 LEU A O 1
ATOM 720 N N . ALA A 1 93 ? 1.42 0.371 5.793 1 93.38 93 ALA A N 1
ATOM 721 C CA . ALA A 1 93 ? 0.52 -0.542 6.492 1 93.38 93 ALA A CA 1
ATOM 722 C C . ALA A 1 93 ? -0.683 0.203 7.062 1 93.38 93 ALA A C 1
ATOM 724 O O . ALA A 1 93 ? -1.815 -0.28 6.984 1 93.38 93 ALA A O 1
ATOM 725 N N . MET A 1 94 ? -0.452 1.352 7.586 1 93.56 94 MET A N 1
ATOM 726 C CA . MET A 1 94 ? -1.528 2.16 8.148 1 93.56 94 MET A CA 1
ATOM 727 C C . MET A 1 94 ? -2.492 2.619 7.062 1 93.56 94 MET A C 1
ATOM 729 O O . MET A 1 94 ? -3.703 2.682 7.285 1 93.56 94 MET A O 1
ATOM 733 N N . ILE A 1 95 ? -1.976 2.994 5.883 1 94.38 95 ILE A N 1
ATOM 734 C CA . ILE A 1 95 ? -2.844 3.385 4.777 1 94.38 95 ILE A CA 1
ATOM 735 C C . ILE A 1 95 ? -3.742 2.213 4.387 1 94.38 95 ILE A C 1
ATOM 737 O O . ILE A 1 95 ? -4.941 2.391 4.168 1 94.38 95 ILE A O 1
ATOM 741 N N . PHE A 1 96 ? -3.209 1.021 4.328 1 91.69 96 PHE A N 1
ATOM 742 C CA . PHE A 1 96 ? -4.012 -0.164 4.043 1 91.69 96 PHE A CA 1
ATOM 743 C C . PHE A 1 96 ? -5.062 -0.379 5.125 1 91.69 96 PHE A C 1
ATOM 745 O O . PHE A 1 96 ? -6.191 -0.775 4.828 1 91.69 96 PHE A O 1
ATOM 752 N N . LEU A 1 97 ? -4.715 -0.137 6.352 1 90.81 97 LEU A N 1
ATOM 753 C CA . LEU A 1 97 ? -5.656 -0.272 7.457 1 90.81 97 LEU A CA 1
ATOM 754 C C . LEU A 1 97 ? -6.812 0.711 7.309 1 90.81 97 LEU A C 1
ATOM 756 O O . LEU A 1 97 ? -7.969 0.361 7.559 1 90.81 97 LEU A O 1
ATOM 760 N N . ILE A 1 98 ? -6.488 1.895 6.938 1 91.19 98 ILE A N 1
ATOM 761 C CA . ILE A 1 98 ? -7.508 2.922 6.758 1 91.19 98 ILE A CA 1
ATOM 762 C C . ILE A 1 98 ? -8.453 2.518 5.629 1 91.19 98 ILE A C 1
ATOM 764 O O . ILE A 1 98 ? -9.672 2.613 5.766 1 91.19 98 ILE A O 1
ATOM 768 N N . ILE A 1 99 ? -7.938 2.072 4.523 1 89.56 99 ILE A N 1
ATOM 769 C CA . ILE A 1 99 ? -8.758 1.626 3.402 1 89.56 99 ILE A CA 1
ATOM 770 C C . ILE A 1 99 ? -9.656 0.473 3.846 1 89.56 99 ILE A C 1
ATOM 772 O O . ILE A 1 99 ? -10.852 0.459 3.543 1 89.56 99 ILE A O 1
ATOM 776 N N . GLN A 1 100 ? -9.062 -0.456 4.52 1 86.06 100 GLN A N 1
ATOM 777 C CA . GLN A 1 100 ? -9.812 -1.63 4.961 1 86.06 100 GLN A CA 1
ATOM 778 C C . GLN A 1 100 ? -10.992 -1.234 5.844 1 86.06 100 GLN A C 1
ATOM 780 O O . GLN A 1 100 ? -12.047 -1.867 5.801 1 86.06 100 GLN A O 1
ATOM 785 N N . SER A 1 101 ? -10.805 -0.259 6.637 1 82.81 101 SER A N 1
ATOM 786 C CA . SER A 1 101 ? -11.82 0.159 7.59 1 82.81 101 SER A CA 1
ATOM 787 C C . SER A 1 101 ? -12.859 1.061 6.93 1 82.81 101 SER A C 1
ATOM 789 O O . SER A 1 101 ? -13.867 1.415 7.551 1 82.81 101 SER A O 1
ATOM 791 N N . GLY A 1 102 ? -12.68 1.313 5.633 1 75.62 102 GLY A N 1
ATOM 792 C CA . GLY A 1 102 ? -13.609 2.191 4.938 1 75.62 102 GLY A CA 1
ATOM 793 C C . GLY A 1 102 ? -13.375 3.66 5.23 1 75.62 102 GLY A C 1
ATOM 794 O O . GLY A 1 102 ? -14.297 4.473 5.145 1 75.62 102 GLY A O 1
ATOM 795 N N . GLY A 1 103 ? -12.164 3.891 5.699 1 61 103 GLY A N 1
ATOM 796 C CA . GLY A 1 103 ? -11.828 5.266 6.047 1 61 103 GLY A CA 1
ATOM 797 C C . GLY A 1 103 ? -12.047 6.234 4.898 1 61 103 GLY A C 1
ATOM 798 O O . GLY A 1 103 ? -12.062 5.836 3.734 1 61 103 GLY A O 1
ATOM 799 N N . PHE A 1 104 ? -12.141 7.414 5.219 1 56.38 104 PHE A N 1
ATOM 800 C CA . PHE A 1 104 ? -12.453 8.555 4.355 1 56.38 104 PHE A CA 1
ATOM 801 C C . PHE A 1 104 ? -13.898 8.484 3.873 1 56.38 104 PHE A C 1
ATOM 803 O O . PHE A 1 104 ? -14.328 9.328 3.08 1 56.38 104 PHE A O 1
ATOM 810 N N . SER A 1 105 ? -14.406 7.211 4.062 1 46.72 105 SER A N 1
ATOM 811 C CA . SER A 1 105 ? -15.82 7.215 3.701 1 46.72 105 SER A CA 1
ATOM 812 C C . SER A 1 105 ? -16.578 8.297 4.453 1 46.72 105 SER A C 1
ATOM 814 O O . SER A 1 105 ? -17.812 8.352 4.406 1 46.72 105 SER A O 1
ATOM 816 N N . ARG A 1 106 ? -15.961 8.852 5.395 1 40.72 106 ARG A N 1
ATOM 817 C CA . ARG A 1 106 ? -16.797 9.844 6.055 1 40.72 106 ARG A CA 1
ATOM 818 C C . ARG A 1 106 ? -17.391 10.828 5.051 1 40.72 106 ARG A C 1
ATOM 820 O O . ARG A 1 106 ? -16.672 11.344 4.191 1 40.72 106 ARG A O 1
ATOM 827 N N . THR A 1 107 ? -18.547 10.57 4.648 1 37.72 107 THR A N 1
ATOM 828 C CA . THR A 1 107 ? -19.453 11.508 3.996 1 37.72 107 THR A CA 1
ATOM 829 C C . THR A 1 107 ? -19.281 12.914 4.574 1 37.72 107 THR A C 1
ATOM 831 O O . THR A 1 107 ? -18.984 13.07 5.758 1 37.72 107 THR A O 1
ATOM 834 N N . ILE A 1 108 ? -18.906 13.867 3.766 1 32.31 108 ILE A N 1
ATOM 835 C CA . ILE A 1 108 ? -19.141 15.273 4.07 1 32.31 108 ILE A CA 1
ATOM 836 C C . ILE A 1 108 ? -20.312 15.406 5.035 1 32.31 108 ILE A C 1
ATOM 838 O O . ILE A 1 108 ? -20.469 16.422 5.707 1 32.31 108 ILE A O 1
ATOM 842 N N . ASP A 1 109 ? -21.109 14.547 4.98 1 33.97 109 ASP A N 1
ATOM 843 C CA . ASP A 1 109 ? -22.25 14.812 5.852 1 33.97 109 ASP A CA 1
ATOM 844 C C . ASP A 1 109 ? -21.828 14.82 7.316 1 33.97 109 ASP A C 1
ATOM 846 O O . ASP A 1 109 ? -22.469 15.477 8.148 1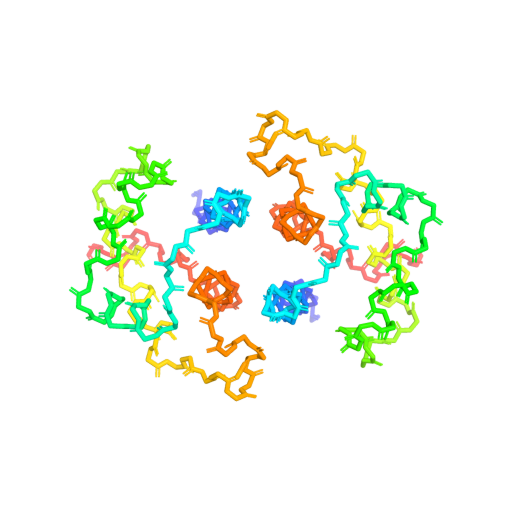 33.97 109 ASP A O 1
ATOM 850 N N . ASP A 1 110 ? -20.891 14.086 7.711 1 35.75 110 ASP A N 1
ATOM 851 C CA . ASP A 1 110 ? -20.609 14.109 9.148 1 35.75 110 ASP A CA 1
ATOM 852 C C . ASP A 1 110 ? -19.781 15.336 9.523 1 35.75 110 ASP A C 1
ATOM 854 O O . ASP A 1 110 ? -19.625 15.648 10.703 1 35.75 110 ASP A O 1
ATOM 858 N N . ILE A 1 111 ? -18.953 15.758 8.734 1 31.44 111 ILE A N 1
ATOM 859 C CA . ILE A 1 111 ? -18.312 17.031 9.055 1 31.44 111 ILE A CA 1
ATOM 860 C C . ILE A 1 111 ? -19.359 18.141 9.055 1 31.44 111 ILE A C 1
ATOM 862 O O . ILE A 1 111 ? -19.094 19.266 9.492 1 31.44 111 ILE A O 1
ATOM 866 N N . ARG A 1 112 ? -20.469 17.984 8.555 1 28.02 112 ARG A N 1
ATOM 867 C CA . ARG A 1 112 ? -21.422 19.047 8.852 1 28.02 112 ARG A CA 1
ATOM 868 C C . ARG A 1 112 ? -21.922 18.953 10.289 1 28.02 112 ARG A C 1
ATOM 870 O O . ARG A 1 112 ? -22.266 17.875 10.766 1 28.02 112 ARG A O 1
ATOM 877 N N . MET B 1 1 ? -27.469 -12.266 -0.962 1 18.19 1 MET B N 1
ATOM 878 C CA . MET B 1 1 ? -26.625 -11.75 0.119 1 18.19 1 MET B CA 1
ATOM 879 C C . MET B 1 1 ? -25.266 -11.336 -0.404 1 18.19 1 MET B C 1
ATOM 881 O O . MET B 1 1 ? -24.328 -12.141 -0.415 1 18.19 1 MET B O 1
ATOM 885 N N . PHE B 1 2 ? -25.078 -10.68 -1.55 1 24.67 2 PHE B N 1
ATOM 886 C CA . PHE B 1 2 ? -24.156 -10.391 -2.646 1 24.67 2 PHE B CA 1
ATOM 887 C C . PHE B 1 2 ? -23.062 -9.43 -2.199 1 24.67 2 PHE B C 1
ATOM 889 O O . PHE B 1 2 ? -22.203 -9.047 -2.994 1 24.67 2 PHE B O 1
ATOM 896 N N . VAL B 1 3 ? -23.344 -8.539 -1.308 1 29.3 3 VAL B N 1
ATOM 897 C CA . VAL B 1 3 ? -22.734 -7.281 -0.884 1 29.3 3 VAL B CA 1
ATOM 898 C C . VAL B 1 3 ? -21.375 -7.562 -0.225 1 29.3 3 VAL B C 1
ATOM 900 O O . VAL B 1 3 ? -20.641 -6.633 0.108 1 29.3 3 VAL B O 1
ATOM 903 N N . THR B 1 4 ? -21.188 -8.625 0.484 1 36.31 4 THR B N 1
ATOM 904 C CA . THR B 1 4 ? -20.172 -9.008 1.46 1 36.31 4 THR B CA 1
ATOM 905 C C . THR B 1 4 ? -18.812 -9.195 0.787 1 36.31 4 THR B C 1
ATOM 907 O O . THR B 1 4 ? -17.781 -9.102 1.439 1 36.31 4 THR B O 1
ATOM 910 N N . LYS B 1 5 ? -18.875 -9.766 -0.56 1 42.47 5 LYS B N 1
ATOM 911 C CA . LYS B 1 5 ? -17.703 -10.359 -1.211 1 42.47 5 LYS B CA 1
ATOM 912 C C . LYS B 1 5 ? -16.688 -9.297 -1.609 1 42.47 5 LYS B C 1
ATOM 914 O O . LYS B 1 5 ? -15.484 -9.523 -1.531 1 42.47 5 LYS B O 1
ATOM 919 N N . SER B 1 6 ? -17.281 -8.094 -2.045 1 46.81 6 SER B N 1
ATOM 920 C CA . SER B 1 6 ? -16.422 -7.008 -2.49 1 46.81 6 SER B CA 1
ATOM 921 C C . SER B 1 6 ? -15.609 -6.438 -1.333 1 46.81 6 SER B C 1
ATOM 923 O O . SER B 1 6 ? -14.414 -6.172 -1.476 1 46.81 6 SER B O 1
ATOM 925 N N . LYS B 1 7 ? -16.297 -6.266 -0.197 1 53.19 7 LYS B N 1
ATOM 926 C CA . LYS B 1 7 ? -15.594 -5.789 0.99 1 53.19 7 LYS B CA 1
ATOM 927 C C . LYS B 1 7 ? -14.539 -6.793 1.445 1 53.19 7 LYS B C 1
ATOM 929 O O . LYS B 1 7 ? -13.469 -6.406 1.907 1 53.19 7 LYS B O 1
ATOM 934 N N . ASP B 1 8 ? -14.898 -8.078 1.082 1 68.62 8 ASP B N 1
ATOM 935 C CA . ASP B 1 8 ? -13.961 -9.133 1.47 1 68.62 8 ASP B CA 1
ATOM 936 C C . ASP B 1 8 ? -12.711 -9.109 0.6 1 68.62 8 ASP B C 1
ATOM 938 O O . ASP B 1 8 ? -11.594 -9.289 1.101 1 68.62 8 ASP B O 1
ATOM 942 N N . ALA B 1 9 ? -12.992 -8.547 -0.618 1 75 9 ALA B N 1
ATOM 943 C CA . ALA B 1 9 ? -11.859 -8.523 -1.541 1 75 9 ALA B CA 1
ATOM 944 C C . ALA B 1 9 ? -10.883 -7.406 -1.184 1 75 9 ALA B C 1
ATOM 946 O O . ALA B 1 9 ? -9.664 -7.617 -1.154 1 75 9 ALA B O 1
ATOM 947 N N . ILE B 1 10 ? -11.469 -6.305 -0.787 1 83.06 10 ILE B N 1
ATOM 948 C CA . ILE B 1 10 ? -10.625 -5.168 -0.418 1 83.06 10 ILE B CA 1
ATOM 949 C C . ILE B 1 10 ? -9.859 -5.488 0.863 1 83.06 10 ILE B C 1
ATOM 951 O O . ILE B 1 10 ? -8.672 -5.184 0.973 1 83.06 10 ILE B O 1
ATOM 955 N N . GLY B 1 11 ? -10.523 -6.145 1.735 1 86.12 11 GLY B N 1
ATOM 956 C CA . GLY B 1 11 ? -9.852 -6.555 2.959 1 86.12 11 GLY B CA 1
ATOM 957 C C . GLY B 1 11 ? -8.68 -7.488 2.715 1 86.12 11 GLY B C 1
ATOM 958 O O . GLY B 1 11 ? -7.602 -7.309 3.291 1 86.12 11 GLY B O 1
ATOM 959 N N . GLY B 1 12 ? -8.891 -8.445 1.836 1 86.44 12 GLY B N 1
ATOM 960 C CA . GLY B 1 12 ? -7.82 -9.367 1.487 1 86.44 12 GLY B CA 1
ATOM 961 C C . GLY B 1 12 ? -6.633 -8.68 0.836 1 86.44 12 GLY B C 1
ATOM 962 O O . GLY B 1 12 ? -5.48 -8.977 1.165 1 86.44 12 GLY B O 1
ATOM 963 N N . LEU B 1 13 ? -6.91 -7.746 -0.038 1 91.19 13 LEU B N 1
ATOM 964 C CA . LEU B 1 13 ? -5.852 -7.012 -0.72 1 91.19 13 LEU B CA 1
ATOM 965 C C . LEU B 1 13 ? -5.102 -6.109 0.255 1 91.19 13 LEU B C 1
ATOM 967 O O . LEU B 1 13 ? -3.879 -5.969 0.164 1 91.19 13 LEU B O 1
ATOM 971 N N . CYS B 1 14 ? -5.84 -5.52 1.137 1 91.19 14 CYS B N 1
ATOM 972 C CA . CYS B 1 14 ? -5.195 -4.684 2.139 1 91.19 14 CYS B CA 1
ATOM 973 C C . CYS B 1 14 ? -4.281 -5.512 3.037 1 91.19 14 CYS B C 1
ATOM 975 O O . CYS B 1 14 ? -3.158 -5.102 3.332 1 91.19 14 CYS B O 1
ATOM 977 N N . PHE B 1 15 ? -4.758 -6.648 3.424 1 89 15 PHE B N 1
ATOM 978 C CA . PHE B 1 15 ? -3.924 -7.535 4.227 1 89 15 PHE B CA 1
ATOM 979 C C . PHE B 1 15 ? -2.672 -7.941 3.457 1 89 15 PHE B C 1
ATOM 981 O O . PHE B 1 15 ? -1.573 -7.965 4.02 1 89 15 PHE B O 1
ATOM 988 N N . LEU B 1 16 ? -2.832 -8.289 2.25 1 92.25 16 LEU B N 1
ATOM 989 C CA . LEU B 1 16 ? -1.701 -8.594 1.384 1 92.25 16 LEU B CA 1
ATOM 990 C C . LEU B 1 16 ? -0.715 -7.434 1.345 1 92.25 16 LEU B C 1
ATOM 992 O O . LEU B 1 16 ? 0.492 -7.629 1.501 1 92.25 16 LEU B O 1
ATOM 996 N N . GLY B 1 17 ? -1.221 -6.215 1.104 1 93.62 17 GLY B N 1
ATOM 997 C CA . GLY B 1 17 ? -0.382 -5.027 1.089 1 93.62 17 GLY B CA 1
ATOM 998 C C . GLY B 1 17 ? 0.407 -4.84 2.371 1 93.62 17 GLY B C 1
ATOM 999 O O . GLY B 1 17 ? 1.589 -4.492 2.334 1 93.62 17 GLY B O 1
ATOM 1000 N N . MET B 1 18 ? -0.245 -5.086 3.496 1 91.62 18 MET B N 1
ATOM 1001 C CA . MET B 1 18 ? 0.418 -4.965 4.789 1 91.62 18 MET B CA 1
ATOM 1002 C C . MET B 1 18 ? 1.559 -5.973 4.914 1 91.62 18 MET B C 1
ATOM 1004 O O . MET B 1 18 ? 2.648 -5.629 5.375 1 91.62 18 MET B O 1
ATOM 1008 N N . LYS B 1 19 ? 1.369 -7.168 4.527 1 91 19 LYS B N 1
ATOM 1009 C CA . LYS B 1 19 ? 2.414 -8.188 4.574 1 91 19 LYS B CA 1
ATOM 1010 C C . LYS B 1 19 ? 3.574 -7.828 3.65 1 91 19 LYS B C 1
ATOM 1012 O O . LYS B 1 19 ? 4.738 -8.047 3.994 1 91 19 LYS B O 1
ATOM 1017 N N . ILE B 1 20 ? 3.266 -7.336 2.459 1 93.56 20 ILE B N 1
ATOM 1018 C CA . ILE B 1 20 ? 4.305 -6.949 1.511 1 93.56 20 ILE B CA 1
ATOM 1019 C C . ILE B 1 20 ? 5.105 -5.777 2.072 1 93.56 20 ILE B C 1
ATOM 1021 O O . ILE B 1 20 ? 6.324 -5.719 1.918 1 93.56 20 ILE B O 1
ATOM 1025 N N . SER B 1 21 ? 4.422 -4.797 2.711 1 92.06 21 SER B N 1
ATOM 1026 C CA . SER B 1 21 ? 5.129 -3.658 3.291 1 92.06 21 SER B CA 1
ATOM 1027 C C . SER B 1 21 ? 6.16 -4.113 4.316 1 92.06 21 SER B C 1
ATOM 1029 O O . SER B 1 21 ? 7.215 -3.492 4.461 1 92.06 21 SER B O 1
ATOM 1031 N N . ALA B 1 22 ? 5.93 -5.199 4.992 1 88.69 22 ALA B N 1
ATOM 1032 C CA . ALA B 1 22 ? 6.844 -5.719 6.008 1 88.69 22 ALA B CA 1
ATOM 1033 C C . ALA B 1 22 ? 8.141 -6.223 5.379 1 88.69 22 ALA B C 1
ATOM 1035 O O . ALA B 1 22 ? 9.156 -6.355 6.059 1 88.69 22 ALA B O 1
ATOM 1036 N N . LEU B 1 23 ? 8.055 -6.512 4.121 1 90.94 23 LEU B N 1
ATOM 1037 C CA . LEU B 1 23 ? 9.234 -7.02 3.438 1 90.94 23 LEU B CA 1
ATOM 1038 C C . LEU B 1 23 ? 10.273 -5.914 3.246 1 90.94 23 LEU B C 1
ATOM 1040 O O . LEU B 1 23 ? 11.438 -6.195 2.969 1 90.94 23 LEU B O 1
ATOM 1044 N N . ILE B 1 24 ? 9.859 -4.668 3.338 1 89.25 24 ILE B N 1
ATOM 1045 C CA . ILE B 1 24 ? 10.773 -3.539 3.201 1 89.25 24 ILE B CA 1
ATOM 1046 C C . ILE B 1 24 ? 11.883 -3.645 4.242 1 89.25 24 ILE B C 1
ATOM 1048 O O . ILE B 1 24 ? 13.031 -3.297 3.967 1 89.25 24 ILE B O 1
ATOM 1052 N N . ASP B 1 25 ? 11.547 -4.188 5.371 1 82.38 25 ASP B N 1
ATOM 1053 C CA . ASP B 1 25 ? 12.5 -4.312 6.477 1 82.38 25 ASP B CA 1
ATOM 1054 C C . ASP B 1 25 ? 13.516 -5.414 6.203 1 82.38 25 ASP B C 1
ATOM 1056 O O . ASP B 1 25 ? 14.555 -5.492 6.871 1 82.38 25 ASP B O 1
ATOM 1060 N N . GLN B 1 26 ? 13.195 -6.23 5.27 1 83.62 26 GLN B N 1
ATOM 1061 C CA . GLN B 1 26 ? 14.031 -7.406 5.043 1 83.62 26 GLN B CA 1
ATOM 1062 C C . GLN B 1 26 ? 15.07 -7.137 3.961 1 83.62 26 GLN B C 1
ATOM 1064 O O . GLN B 1 26 ? 15.914 -7.992 3.678 1 83.62 26 GLN B O 1
ATOM 1069 N N . ASP B 1 27 ? 15.25 -5.973 3.457 1 77.88 27 ASP B N 1
ATOM 1070 C CA . ASP B 1 27 ? 16.25 -5.602 2.451 1 77.88 27 ASP B CA 1
ATOM 1071 C C . ASP B 1 27 ? 16.25 -6.594 1.288 1 77.88 27 ASP B C 1
ATOM 1073 O O . ASP B 1 27 ? 17.297 -7.133 0.923 1 77.88 27 ASP B O 1
ATOM 1077 N N . ILE B 1 28 ? 15.125 -6.965 0.794 1 86.06 28 ILE B N 1
ATOM 1078 C CA . ILE B 1 28 ? 14.977 -7.906 -0.309 1 86.06 28 ILE B CA 1
ATOM 1079 C C . ILE B 1 28 ? 15.398 -7.242 -1.617 1 86.06 28 ILE B C 1
ATOM 1081 O O . ILE B 1 28 ? 15.008 -6.105 -1.896 1 86.06 28 ILE B O 1
ATOM 1085 N N . SER B 1 29 ? 16.312 -7.98 -2.324 1 86.94 29 SER B N 1
ATOM 1086 C CA . SER B 1 29 ? 16.75 -7.5 -3.629 1 86.94 29 SER B CA 1
ATOM 1087 C C . SER B 1 29 ? 15.734 -7.828 -4.711 1 86.94 29 SER B C 1
ATOM 1089 O O . SER B 1 29 ? 15.727 -8.938 -5.254 1 86.94 29 SER B O 1
ATOM 1091 N N . LEU B 1 30 ? 14.828 -7.066 -5 1 93.88 30 LEU B N 1
ATOM 1092 C CA . LEU B 1 30 ? 13.797 -7.16 -6.027 1 93.88 30 LEU B CA 1
ATOM 1093 C C . LEU B 1 30 ? 13.688 -5.855 -6.809 1 93.88 30 LEU B C 1
ATOM 1095 O O . LEU B 1 30 ? 13.523 -4.785 -6.215 1 93.88 30 LEU B O 1
ATOM 1099 N N . THR B 1 31 ? 13.906 -5.977 -8.141 1 92.69 31 THR B N 1
ATOM 1100 C CA . THR B 1 31 ? 13.852 -4.77 -8.953 1 92.69 31 THR B CA 1
ATOM 1101 C C . THR B 1 31 ? 12.469 -4.59 -9.57 1 92.69 31 THR B C 1
ATOM 1103 O O . THR B 1 31 ? 11.641 -5.504 -9.531 1 92.69 31 THR B O 1
ATOM 1106 N N . GLU B 1 32 ? 12.258 -3.422 -10.125 1 92.75 32 GLU B N 1
ATOM 1107 C CA . GLU B 1 32 ? 11.039 -3.156 -10.883 1 92.75 32 GLU B CA 1
ATOM 1108 C C . GLU B 1 32 ? 10.875 -4.16 -12.023 1 92.75 32 GLU B C 1
ATOM 1110 O O . GLU B 1 32 ? 9.797 -4.734 -12.195 1 92.75 32 GLU B O 1
ATOM 1115 N N . ASP B 1 33 ? 11.977 -4.344 -12.758 1 92.69 33 ASP B N 1
ATOM 1116 C CA . ASP B 1 33 ? 11.93 -5.254 -13.898 1 92.69 33 ASP B CA 1
ATOM 1117 C C . ASP B 1 33 ? 11.539 -6.664 -13.453 1 92.69 33 ASP B C 1
ATOM 1119 O O . ASP B 1 33 ? 10.781 -7.348 -14.148 1 92.69 33 ASP B O 1
ATOM 1123 N N . ASP B 1 34 ? 12.078 -7.062 -12.352 1 95.44 34 ASP B N 1
ATOM 1124 C CA . ASP B 1 34 ? 11.742 -8.383 -11.828 1 95.44 34 ASP B CA 1
ATOM 1125 C C . ASP B 1 34 ? 10.242 -8.5 -11.57 1 95.44 34 ASP B C 1
ATOM 1127 O O . ASP B 1 34 ? 9.617 -9.484 -11.977 1 95.44 34 ASP B O 1
ATOM 1131 N N . VAL B 1 35 ? 9.672 -7.512 -10.945 1 95.88 35 VAL B N 1
ATOM 1132 C CA . VAL B 1 35 ? 8.266 -7.551 -10.555 1 95.88 35 VAL B CA 1
ATOM 1133 C C . VAL B 1 35 ? 7.387 -7.551 -11.805 1 95.88 35 VAL B C 1
ATOM 1135 O O . VAL B 1 35 ? 6.434 -8.328 -11.898 1 95.88 35 VAL B O 1
ATOM 1138 N N . ILE B 1 36 ? 7.727 -6.688 -12.734 1 94.75 36 ILE B N 1
ATOM 1139 C CA . ILE B 1 36 ? 6.938 -6.586 -13.961 1 94.75 36 ILE B CA 1
ATOM 1140 C C . ILE B 1 36 ? 6.988 -7.91 -14.719 1 94.75 36 ILE B C 1
ATOM 1142 O O . ILE B 1 36 ? 5.949 -8.461 -15.078 1 94.75 36 ILE B O 1
ATOM 1146 N N . LYS B 1 37 ? 8.102 -8.43 -14.875 1 96.69 37 LYS B N 1
ATOM 1147 C CA . LYS B 1 37 ? 8.266 -9.68 -15.609 1 96.69 37 LYS B CA 1
ATOM 1148 C C . LYS B 1 37 ? 7.543 -10.828 -14.898 1 96.69 37 LYS B C 1
ATOM 1150 O O . LYS B 1 37 ? 6.816 -11.594 -15.539 1 96.69 37 LYS B O 1
ATOM 1155 N N . MET B 1 38 ? 7.746 -10.953 -13.609 1 97.69 38 MET B N 1
ATOM 1156 C CA . MET B 1 38 ? 7.113 -12.039 -12.859 1 97.69 38 MET B CA 1
ATOM 1157 C C . MET B 1 38 ? 5.594 -11.906 -12.891 1 97.69 38 MET B C 1
ATOM 1159 O O . MET B 1 38 ? 4.879 -12.906 -12.875 1 97.69 38 MET B O 1
ATOM 1163 N N . SER B 1 39 ? 5.098 -10.711 -12.898 1 97.5 39 SER B N 1
ATOM 1164 C CA . SER B 1 39 ? 3.654 -10.508 -12.961 1 97.5 39 SER B CA 1
ATOM 1165 C C . SER B 1 39 ? 3.1 -10.898 -14.328 1 97.5 39 SER B C 1
ATOM 1167 O O . SER B 1 39 ? 2.055 -11.547 -14.414 1 97.5 39 SER B O 1
ATOM 1169 N N . GLU B 1 40 ? 3.758 -10.562 -15.352 1 96.62 40 GLU B N 1
ATOM 1170 C CA . GLU B 1 40 ? 3.309 -10.844 -16.703 1 96.62 40 GLU B CA 1
ATOM 1171 C C . GLU B 1 40 ? 3.285 -12.344 -16.984 1 96.62 40 GLU B C 1
ATOM 1173 O O . GLU B 1 40 ? 2.416 -12.836 -17.703 1 96.62 40 GLU B O 1
ATOM 1178 N N . A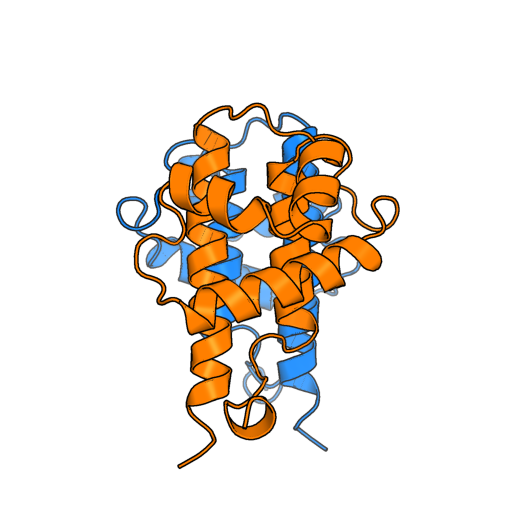SP B 1 41 ? 4.191 -13 -16.422 1 97.06 41 ASP B N 1
ATOM 1179 C CA . ASP B 1 41 ? 4.238 -14.438 -16.688 1 97.06 41 ASP B CA 1
ATOM 1180 C C . ASP B 1 41 ? 3.617 -15.234 -15.555 1 97.06 41 ASP B C 1
ATOM 1182 O O . ASP B 1 41 ? 3.766 -16.453 -15.492 1 97.06 41 ASP B O 1
ATOM 1186 N N . TYR B 1 42 ? 3.107 -14.633 -14.531 1 97.25 42 TYR B N 1
ATOM 1187 C CA . TYR B 1 42 ? 2.297 -15.164 -13.438 1 97.25 42 TYR B CA 1
ATOM 1188 C C . TYR B 1 42 ? 3.17 -15.844 -12.391 1 97.25 42 TYR B C 1
ATOM 1190 O O . TYR B 1 42 ? 2.664 -16.375 -11.398 1 97.25 42 TYR B O 1
ATOM 1198 N N . SER B 1 43 ? 4.465 -15.742 -12.539 1 98 43 SER B N 1
ATOM 1199 C CA . SER B 1 43 ? 5.355 -16.391 -11.586 1 98 43 SER B CA 1
ATOM 1200 C C . SER B 1 43 ? 5.484 -15.578 -10.305 1 98 43 SER B C 1
ATOM 1202 O O . SER B 1 43 ? 6.031 -16.062 -9.312 1 98 43 SER B O 1
ATOM 1204 N N . ILE B 1 44 ? 4.945 -14.398 -10.227 1 97.88 44 ILE B N 1
ATOM 1205 C CA . ILE B 1 44 ? 4.977 -13.547 -9.047 1 97.88 44 ILE B CA 1
ATOM 1206 C C . ILE B 1 44 ? 4.305 -14.258 -7.871 1 97.88 44 ILE B C 1
ATOM 1208 O O . ILE B 1 44 ? 4.672 -14.039 -6.715 1 97.88 44 ILE B O 1
ATOM 1212 N N . ILE B 1 45 ? 3.365 -15.148 -8.141 1 97.94 45 ILE B N 1
ATOM 1213 C CA . ILE B 1 45 ? 2.648 -15.883 -7.105 1 97.94 45 ILE B CA 1
ATOM 1214 C C . ILE B 1 45 ? 3.611 -16.812 -6.375 1 97.94 45 ILE B C 1
ATOM 1216 O O . ILE B 1 45 ? 3.529 -16.969 -5.152 1 97.94 45 ILE B O 1
ATOM 1220 N N . ASN B 1 46 ? 4.496 -17.422 -7.129 1 97.56 46 ASN B N 1
ATOM 1221 C CA . ASN B 1 46 ? 5.512 -18.266 -6.512 1 97.56 46 ASN B CA 1
ATOM 1222 C C . ASN B 1 46 ? 6.441 -17.469 -5.609 1 97.56 46 ASN B C 1
ATOM 1224 O O . ASN B 1 46 ? 6.812 -17.922 -4.527 1 97.56 46 ASN B O 1
ATOM 1228 N N . TRP B 1 47 ? 6.863 -16.328 -6.027 1 97.56 47 TRP B N 1
ATOM 1229 C CA . TRP B 1 47 ? 7.727 -15.469 -5.227 1 97.56 47 TRP B CA 1
ATOM 1230 C C . TRP B 1 47 ? 7.027 -15.039 -3.941 1 97.56 47 TRP B C 1
ATOM 1232 O O . TRP B 1 47 ? 7.609 -15.117 -2.857 1 97.56 47 TRP B O 1
ATOM 1242 N N . LEU B 1 48 ? 5.773 -14.609 -4.051 1 97.06 48 LEU B N 1
ATOM 1243 C CA . LEU B 1 48 ? 4.992 -14.195 -2.889 1 97.06 48 LEU B CA 1
ATOM 1244 C C . LEU B 1 48 ? 4.84 -15.352 -1.899 1 97.06 48 LEU B C 1
ATOM 1246 O O . LEU B 1 48 ? 4.914 -15.141 -0.686 1 97.06 48 LEU B O 1
ATOM 1250 N N . ASP B 1 49 ? 4.59 -16.469 -2.461 1 96.31 49 ASP B N 1
ATOM 1251 C CA . ASP B 1 49 ? 4.477 -17.656 -1.616 1 96.31 49 ASP B CA 1
ATOM 1252 C C . ASP B 1 49 ? 5.781 -17.938 -0.875 1 96.31 49 ASP B C 1
ATOM 1254 O O . ASP B 1 49 ? 5.77 -18.234 0.322 1 96.31 49 ASP B O 1
ATOM 1258 N N . ALA B 1 50 ? 6.883 -17.812 -1.583 1 96.12 50 ALA B N 1
ATOM 1259 C CA . ALA B 1 50 ? 8.203 -18.047 -0.997 1 96.12 50 ALA B CA 1
ATOM 1260 C C . ALA B 1 50 ? 8.484 -17.047 0.121 1 96.12 50 ALA B C 1
ATOM 1262 O O . ALA B 1 50 ? 9.195 -17.359 1.08 1 96.12 50 ALA B O 1
ATOM 1263 N N . GLN B 1 51 ? 7.941 -15.82 0.02 1 94.06 51 GLN B N 1
ATOM 1264 C CA . GLN B 1 51 ? 8.102 -14.797 1.055 1 94.06 51 GLN B CA 1
ATOM 1265 C C . GLN B 1 51 ? 7.062 -14.977 2.16 1 94.06 51 GLN B C 1
ATOM 1267 O O . GLN B 1 51 ? 7.008 -14.18 3.1 1 94.06 51 GLN B O 1
ATOM 1272 N N . ASN B 1 52 ? 6.137 -15.945 2.082 1 92.25 52 ASN B N 1
ATOM 1273 C CA . ASN B 1 52 ? 5.109 -16.281 3.064 1 92.25 52 ASN B CA 1
ATOM 1274 C C . ASN B 1 52 ? 4.043 -15.195 3.158 1 92.25 52 ASN B C 1
ATOM 1276 O O . ASN B 1 52 ? 3.5 -14.945 4.234 1 92.25 52 ASN B O 1
ATOM 1280 N N . VAL B 1 53 ? 3.816 -14.531 2.039 1 92.62 53 VAL B N 1
ATOM 1281 C CA . VAL B 1 53 ? 2.873 -13.422 2.004 1 92.62 53 VAL B CA 1
ATOM 1282 C C . VAL B 1 53 ? 1.466 -13.945 1.727 1 92.62 53 VAL B C 1
ATOM 1284 O O . VAL B 1 53 ? 0.481 -13.383 2.217 1 92.62 53 VAL B O 1
ATOM 1287 N N . ILE B 1 54 ? 1.319 -15.055 0.975 1 94.31 54 ILE B N 1
ATOM 1288 C CA . ILE B 1 54 ? -0.005 -15.516 0.575 1 94.31 54 ILE B CA 1
ATOM 1289 C C . ILE B 1 54 ? -0.182 -16.984 0.973 1 94.31 54 ILE B C 1
ATOM 1291 O O . ILE B 1 54 ? -0.928 -17.719 0.326 1 94.31 54 ILE B O 1
ATOM 1295 N N . LYS B 1 55 ? 0.454 -17.375 1.924 1 90.81 55 LYS B N 1
ATOM 1296 C CA . LYS B 1 55 ? 0.446 -18.766 2.361 1 90.81 55 LYS B CA 1
ATOM 1297 C C . LYS B 1 55 ? -0.972 -19.234 2.678 1 90.81 55 LYS B C 1
ATOM 1299 O O . LYS B 1 55 ? -1.316 -20.391 2.438 1 90.81 55 LYS B O 1
ATOM 1304 N N . GLU B 1 56 ? -1.831 -18.359 3.139 1 87.94 56 GLU B N 1
ATOM 1305 C CA . GLU B 1 56 ? -3.162 -18.75 3.6 1 87.94 56 GLU B CA 1
ATOM 1306 C C . GLU B 1 56 ? -4.191 -18.625 2.479 1 87.94 56 GLU B C 1
ATOM 1308 O O . GLU B 1 56 ? -5.363 -18.953 2.666 1 87.94 56 GLU B O 1
ATOM 1313 N N . TRP B 1 57 ? -3.771 -18.188 1.353 1 89.5 57 TRP B N 1
ATOM 1314 C CA . TRP B 1 57 ? -4.715 -18 0.255 1 89.5 57 TRP B CA 1
ATOM 1315 C C . TRP B 1 57 ? -4.977 -19.312 -0.464 1 89.5 57 TRP B C 1
ATOM 1317 O O . TRP B 1 57 ? -4.062 -20.125 -0.653 1 89.5 57 TRP B O 1
ATOM 1327 N N . ASP B 1 58 ? -6.152 -19.5 -0.857 1 90.12 58 ASP B N 1
ATOM 1328 C CA . ASP B 1 58 ? -6.477 -20.703 -1.601 1 90.12 58 ASP B CA 1
ATOM 1329 C C . ASP B 1 58 ? -6.105 -20.562 -3.074 1 90.12 58 ASP B C 1
ATOM 1331 O O . ASP B 1 58 ? -5.629 -19.516 -3.5 1 90.12 58 ASP B O 1
ATOM 1335 N N . VAL B 1 59 ? -6.344 -21.625 -3.838 1 91.38 59 VAL B N 1
ATOM 1336 C CA . VAL B 1 59 ? -5.875 -21.719 -5.219 1 91.38 59 VAL B CA 1
ATOM 1337 C C . VAL B 1 59 ? -6.617 -20.703 -6.082 1 91.38 59 VAL B C 1
ATOM 1339 O O . VAL B 1 59 ? -6.02 -20.062 -6.945 1 91.38 59 VAL B O 1
ATOM 1342 N N . ASP B 1 60 ? -7.883 -20.516 -5.871 1 89.81 60 ASP B N 1
ATOM 1343 C CA . ASP B 1 60 ? -8.68 -19.609 -6.684 1 89.81 60 ASP B CA 1
ATOM 1344 C C . ASP B 1 60 ? -8.273 -18.156 -6.43 1 89.81 60 ASP B C 1
ATOM 1346 O O . ASP B 1 60 ? -8.117 -17.375 -7.375 1 89.81 60 ASP B O 1
ATOM 1350 N N . ASP B 1 61 ? -8.039 -17.812 -5.191 1 89.38 61 ASP B N 1
ATOM 1351 C CA . ASP B 1 61 ? -7.625 -16.453 -4.848 1 89.38 61 ASP B CA 1
ATOM 1352 C C . ASP B 1 61 ? -6.258 -16.125 -5.445 1 89.38 61 ASP B C 1
ATOM 1354 O O . ASP B 1 61 ? -6.023 -15.016 -5.91 1 89.38 61 ASP B O 1
ATOM 1358 N N . ARG B 1 62 ? -5.363 -17.125 -5.406 1 93.44 62 ARG B N 1
ATOM 1359 C CA . ARG B 1 62 ? -4.035 -16.938 -5.98 1 93.44 62 ARG B CA 1
ATOM 1360 C C . ARG B 1 62 ? -4.113 -16.688 -7.484 1 93.44 62 ARG B C 1
ATOM 1362 O O . ARG B 1 62 ? -3.393 -15.844 -8.016 1 93.44 62 ARG B O 1
ATOM 1369 N N . LYS B 1 63 ? -5.008 -17.422 -8.141 1 93.5 63 LYS B N 1
ATOM 1370 C CA . LYS B 1 63 ? -5.184 -17.266 -9.586 1 93.5 63 LYS B CA 1
ATOM 1371 C C . LYS B 1 63 ? -5.711 -15.867 -9.914 1 93.5 63 LYS B C 1
ATOM 1373 O O . LYS B 1 63 ? -5.227 -15.219 -10.844 1 93.5 63 LYS B O 1
ATOM 1378 N N . ILE B 1 64 ? -6.691 -15.43 -9.18 1 92 64 ILE B N 1
ATOM 1379 C CA . ILE B 1 64 ? -7.262 -14.102 -9.406 1 92 64 ILE B CA 1
ATOM 1380 C C . ILE B 1 64 ? -6.195 -13.039 -9.172 1 92 64 ILE B C 1
ATOM 1382 O O . ILE B 1 64 ? -6.051 -12.109 -9.977 1 92 64 ILE B O 1
ATOM 1386 N N . LEU B 1 65 ? -5.453 -13.219 -8.094 1 94 65 LEU B N 1
ATOM 1387 C CA . LEU B 1 65 ? -4.387 -12.266 -7.801 1 94 65 LEU B CA 1
ATOM 1388 C C . LEU B 1 65 ? -3.369 -12.219 -8.93 1 94 65 LEU B C 1
ATOM 1390 O O . LEU B 1 65 ? -2.891 -11.148 -9.305 1 94 65 LEU B O 1
ATOM 1394 N N . ALA B 1 66 ? -3.025 -13.398 -9.438 1 96 66 ALA B N 1
ATOM 1395 C CA . ALA B 1 66 ? -2.076 -13.461 -10.547 1 96 66 ALA B CA 1
ATOM 1396 C C . ALA B 1 66 ? -2.576 -12.656 -11.742 1 96 66 ALA B C 1
ATOM 1398 O O . ALA B 1 66 ? -1.813 -11.898 -12.344 1 96 66 ALA B O 1
ATOM 1399 N N . GLU B 1 67 ? -3.805 -12.805 -12.047 1 94.69 67 GLU B N 1
ATOM 1400 C CA . GLU B 1 67 ? -4.395 -12.086 -13.172 1 94.69 67 GLU B CA 1
ATOM 1401 C C . GLU B 1 67 ? -4.426 -10.586 -12.914 1 94.69 67 GLU B C 1
ATOM 1403 O O . GLU B 1 67 ? -4.141 -9.789 -13.812 1 94.69 67 GLU B O 1
ATOM 1408 N N . GLU B 1 68 ? -4.797 -10.203 -11.742 1 93.44 68 GLU B N 1
ATOM 1409 C CA . GLU B 1 68 ? -4.84 -8.789 -11.375 1 93.44 68 GLU B CA 1
ATOM 1410 C C . GLU B 1 68 ? -3.453 -8.156 -11.445 1 93.44 68 GLU B C 1
ATOM 1412 O O . GLU B 1 68 ? -3.301 -7.039 -11.945 1 93.44 68 GLU B O 1
ATOM 1417 N N . LEU B 1 69 ? -2.48 -8.867 -10.93 1 96.06 69 LEU B N 1
ATOM 1418 C CA . LEU B 1 69 ? -1.122 -8.336 -10.961 1 96.06 69 LEU B CA 1
ATOM 1419 C C . LEU B 1 69 ? -0.604 -8.242 -12.391 1 96.06 69 LEU B C 1
ATOM 1421 O O . LEU B 1 69 ? 0.117 -7.305 -12.734 1 96.06 69 LEU B O 1
ATOM 1425 N N . CYS B 1 70 ? -0.943 -9.227 -13.18 1 96.19 70 CYS B N 1
ATOM 1426 C CA . CYS B 1 70 ? -0.585 -9.148 -14.594 1 96.19 70 CYS B CA 1
ATOM 1427 C C . CYS B 1 70 ? -1.21 -7.922 -15.242 1 96.19 70 CYS B C 1
ATOM 1429 O O . CYS B 1 70 ? -0.529 -7.176 -15.953 1 96.19 70 CYS B O 1
ATOM 1431 N N . SER B 1 71 ? -2.473 -7.707 -15.016 1 93.81 71 SER B N 1
ATOM 1432 C CA . SER B 1 71 ? -3.164 -6.539 -15.555 1 93.81 71 SER B CA 1
ATOM 1433 C C . SER B 1 71 ? -2.531 -5.242 -15.055 1 93.81 71 SER B C 1
ATOM 1435 O O . SER B 1 71 ? -2.352 -4.297 -15.828 1 93.81 71 SER B O 1
ATOM 1437 N N . ALA B 1 72 ? -2.236 -5.172 -13.789 1 92.88 72 ALA B N 1
ATOM 1438 C CA . ALA B 1 72 ? -1.604 -3.992 -13.203 1 92.88 72 ALA B CA 1
ATOM 1439 C C . ALA B 1 72 ? -0.24 -3.732 -13.836 1 92.88 72 ALA B C 1
ATOM 1441 O O . ALA B 1 72 ? 0.126 -2.582 -14.094 1 92.88 72 ALA B O 1
ATOM 1442 N N . ALA B 1 73 ? 0.523 -4.781 -14.031 1 93.12 73 ALA B N 1
ATOM 1443 C CA . ALA B 1 73 ? 1.847 -4.652 -14.641 1 93.12 73 ALA B CA 1
ATOM 1444 C C . ALA B 1 73 ? 1.755 -4.059 -16.031 1 93.12 73 ALA B C 1
ATOM 1446 O O . ALA B 1 73 ? 2.625 -3.285 -16.453 1 93.12 73 ALA B O 1
ATOM 1447 N N . ASN B 1 74 ? 0.748 -4.359 -16.719 1 90.75 74 ASN B N 1
ATOM 1448 C CA . ASN B 1 74 ? 0.575 -3.91 -18.094 1 90.75 74 ASN B CA 1
ATOM 1449 C C . ASN B 1 74 ? 0.217 -2.428 -18.156 1 90.75 74 ASN B C 1
ATOM 1451 O O . ASN B 1 74 ? 0.444 -1.773 -19.172 1 90.75 74 ASN B O 1
ATOM 1455 N N . VAL B 1 75 ? -0.359 -1.895 -17.109 1 85.69 75 VAL B N 1
ATOM 1456 C CA . VAL B 1 75 ? -0.779 -0.497 -17.141 1 85.69 75 VAL B CA 1
ATOM 1457 C C . VAL B 1 75 ? 0.141 0.342 -16.25 1 85.69 75 VAL B C 1
ATOM 1459 O O . VAL B 1 75 ? 0.04 1.571 -16.234 1 85.69 75 VAL B O 1
ATOM 1462 N N . TYR B 1 76 ? 0.975 -0.432 -15.609 1 82.81 76 TYR B N 1
ATOM 1463 C CA . TYR B 1 76 ? 1.886 0.276 -14.711 1 82.81 76 TYR B CA 1
ATOM 1464 C C . TYR B 1 76 ? 2.807 1.204 -15.5 1 82.81 76 TYR B C 1
ATOM 1466 O O . TYR B 1 76 ? 3.447 0.783 -16.469 1 82.81 76 TYR B O 1
ATOM 1474 N N . ASP B 1 77 ? 2.703 2.393 -15.156 1 74.75 77 ASP B N 1
ATOM 1475 C CA . ASP B 1 77 ? 3.543 3.445 -15.711 1 74.75 77 ASP B CA 1
ATOM 1476 C C . ASP B 1 77 ? 4.434 4.066 -14.641 1 74.75 77 ASP B C 1
ATOM 1478 O O . ASP B 1 77 ? 3.975 4.883 -13.844 1 74.75 77 ASP B O 1
ATOM 1482 N N . SER B 1 78 ? 5.617 3.654 -14.609 1 66.31 78 SER B N 1
ATOM 1483 C CA . SER B 1 78 ? 6.559 4.098 -13.586 1 66.31 78 SER B CA 1
ATOM 1484 C C . SER B 1 78 ? 6.672 5.617 -13.562 1 66.31 78 SER B C 1
ATOM 1486 O O . SER B 1 78 ? 7.016 6.203 -12.531 1 66.31 78 SER B O 1
ATOM 1488 N N . ARG B 1 79 ? 6.551 6.102 -14.719 1 65.06 79 ARG B N 1
ATOM 1489 C CA . ARG B 1 79 ? 6.668 7.555 -14.797 1 65.06 79 ARG B CA 1
ATOM 1490 C C . ARG B 1 79 ? 5.566 8.234 -13.984 1 65.06 79 ARG B C 1
ATOM 1492 O O . ARG B 1 79 ? 5.754 9.344 -13.477 1 65.06 79 ARG B O 1
ATOM 1499 N N . LYS B 1 80 ? 4.531 7.508 -13.992 1 65.25 80 LYS B N 1
ATOM 1500 C CA . LYS B 1 80 ? 3.4 8.047 -13.242 1 65.25 80 LYS B CA 1
ATOM 1501 C C . LYS B 1 80 ? 3.508 7.699 -11.758 1 65.25 80 LYS B C 1
ATOM 1503 O O . LYS B 1 80 ? 3.012 8.438 -10.906 1 65.25 80 LYS B O 1
ATOM 1508 N N . PHE B 1 81 ? 4.152 6.469 -11.766 1 61.59 81 PHE B N 1
ATOM 1509 C CA . PHE B 1 81 ? 4.289 6.047 -10.375 1 61.59 81 PHE B CA 1
ATOM 1510 C C . PHE B 1 81 ? 5.734 6.164 -9.906 1 61.59 81 PHE B C 1
ATOM 1512 O O . PHE B 1 81 ? 6.664 6.031 -10.703 1 61.59 81 PHE B O 1
ATOM 1519 N N . VAL B 1 82 ? 5.949 6.902 -9.094 1 57.81 82 VAL B N 1
ATOM 1520 C CA . VAL B 1 82 ? 7.234 7.453 -8.68 1 57.81 82 VAL B CA 1
ATOM 1521 C C . VAL B 1 82 ? 8.125 6.34 -8.141 1 57.81 82 VAL B C 1
ATOM 1523 O O . VAL B 1 82 ? 9.234 6.602 -7.66 1 57.81 82 VAL B O 1
ATOM 1526 N N . ALA B 1 83 ? 7.723 5.117 -8.188 1 62.78 83 ALA B N 1
ATOM 1527 C CA . ALA B 1 83 ? 8.695 4.141 -7.707 1 62.78 83 ALA B CA 1
ATOM 1528 C C . ALA B 1 83 ? 9.508 3.564 -8.867 1 62.78 83 ALA B C 1
ATOM 1530 O O . ALA B 1 83 ? 8.945 3.053 -9.836 1 62.78 83 ALA B O 1
ATOM 1531 N N . GLU B 1 84 ? 10.727 3.803 -8.938 1 67 84 GLU B N 1
ATOM 1532 C CA . GLU B 1 84 ? 11.461 3.463 -10.156 1 67 84 GLU B CA 1
ATOM 1533 C C . GLU B 1 84 ? 12.414 2.295 -9.922 1 67 84 GLU B C 1
ATOM 1535 O O . GLU B 1 84 ? 12.68 1.513 -10.836 1 67 84 GLU B O 1
ATOM 1540 N N . ASN B 1 85 ? 12.781 2.045 -8.766 1 77.81 85 ASN B N 1
ATOM 1541 C CA . ASN B 1 85 ? 13.883 1.093 -8.727 1 77.81 85 ASN B CA 1
ATOM 1542 C C . ASN B 1 85 ? 13.609 -0.048 -7.754 1 77.81 85 ASN B C 1
ATOM 1544 O O . ASN B 1 85 ? 13.992 -1.192 -8.008 1 77.81 85 ASN B O 1
ATOM 1548 N N . ASN B 1 86 ? 12.914 0.137 -6.816 1 88.81 86 ASN B N 1
ATOM 1549 C CA . ASN B 1 86 ? 12.664 -0.872 -5.793 1 88.81 86 ASN B CA 1
ATOM 1550 C C . ASN B 1 86 ? 11.43 -1.705 -6.113 1 88.81 86 ASN B C 1
ATOM 1552 O O . ASN B 1 86 ? 10.328 -1.169 -6.219 1 88.81 86 ASN B O 1
ATOM 1556 N N . GLY B 1 87 ? 11.656 -3.004 -6.324 1 93.69 87 GLY B N 1
ATOM 1557 C CA . GLY B 1 87 ? 10.578 -3.885 -6.738 1 93.69 87 GLY B CA 1
ATOM 1558 C C . GLY B 1 87 ? 9.453 -3.967 -5.723 1 93.69 87 GLY B C 1
ATOM 1559 O O . GLY B 1 87 ? 8.289 -4.141 -6.094 1 93.69 87 GLY B O 1
ATOM 1560 N N . ILE B 1 88 ? 9.789 -3.834 -4.4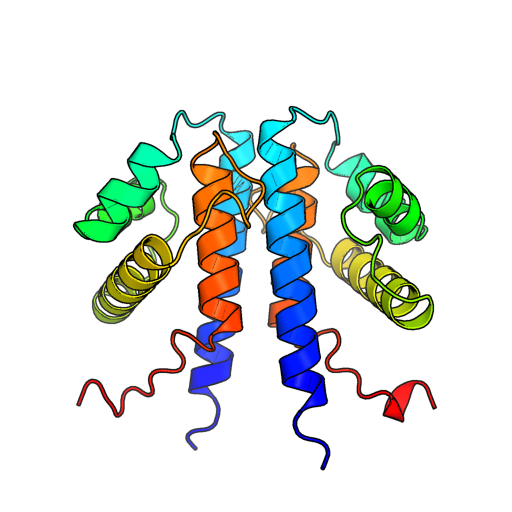45 1 94.06 88 ILE B N 1
ATOM 1561 C CA . ILE B 1 88 ? 8.75 -3.871 -3.42 1 94.06 88 ILE B CA 1
ATOM 1562 C C . ILE B 1 88 ? 7.863 -2.635 -3.541 1 94.06 88 ILE B C 1
ATOM 1564 O O . ILE B 1 88 ? 6.641 -2.727 -3.408 1 94.06 88 ILE B O 1
ATOM 1568 N N . ALA B 1 89 ? 8.469 -1.531 -3.785 1 93 89 ALA B N 1
ATOM 1569 C CA . ALA B 1 89 ? 7.719 -0.299 -4.008 1 93 89 ALA B CA 1
ATOM 1570 C C . ALA B 1 89 ? 6.746 -0.451 -5.172 1 93 89 ALA B C 1
ATOM 1572 O O . ALA B 1 89 ? 5.586 -0.045 -5.078 1 93 89 ALA B O 1
ATOM 1573 N N . VAL B 1 90 ? 7.234 -1.036 -6.234 1 93.38 90 VAL B N 1
ATOM 1574 C CA . VAL B 1 90 ? 6.426 -1.247 -7.43 1 93.38 90 VAL B CA 1
ATOM 1575 C C . VAL B 1 90 ? 5.27 -2.191 -7.113 1 93.38 90 VAL B C 1
ATOM 1577 O O . VAL B 1 90 ? 4.129 -1.936 -7.504 1 93.38 90 VAL B O 1
ATOM 1580 N N . LEU B 1 91 ? 5.586 -3.252 -6.445 1 95.19 91 LEU B N 1
ATOM 1581 C CA . LEU B 1 91 ? 4.562 -4.23 -6.082 1 95.19 91 LEU B CA 1
ATOM 1582 C C . LEU B 1 91 ? 3.477 -3.586 -5.227 1 95.19 91 LEU B C 1
ATOM 1584 O O . LEU B 1 91 ? 2.285 -3.816 -5.453 1 95.19 91 LEU B O 1
ATOM 1588 N N . LEU B 1 92 ? 3.863 -2.793 -4.273 1 94.69 92 LEU B N 1
ATOM 1589 C CA . LEU B 1 92 ? 2.898 -2.088 -3.439 1 94.69 92 LEU B CA 1
ATOM 1590 C C . LEU B 1 92 ? 2.064 -1.12 -4.27 1 94.69 92 LEU B C 1
ATOM 1592 O O . LEU B 1 92 ? 0.843 -1.048 -4.109 1 94.69 92 LEU B O 1
ATOM 1596 N N . ALA B 1 93 ? 2.652 -0.385 -5.137 1 93.44 93 ALA B N 1
ATOM 1597 C CA . ALA B 1 93 ? 1.921 0.519 -6.02 1 93.44 93 ALA B CA 1
ATOM 1598 C C . ALA B 1 93 ? 0.884 -0.24 -6.844 1 93.44 93 ALA B C 1
ATOM 1600 O O . ALA B 1 93 ? -0.243 0.229 -7.02 1 93.44 93 ALA B O 1
ATOM 1601 N N . MET B 1 94 ? 1.252 -1.38 -7.297 1 93.56 94 MET B N 1
ATOM 1602 C CA . MET B 1 94 ? 0.338 -2.199 -8.086 1 93.56 94 MET B CA 1
ATOM 1603 C C . MET B 1 94 ? -0.839 -2.672 -7.238 1 93.56 94 MET B C 1
ATOM 1605 O O . MET B 1 94 ? -1.968 -2.752 -7.727 1 93.56 94 MET B O 1
ATOM 1609 N N . ILE B 1 95 ? -0.595 -3.045 -5.984 1 94.31 95 ILE B N 1
ATOM 1610 C CA . ILE B 1 95 ? -1.684 -3.449 -5.102 1 94.31 95 ILE B CA 1
ATOM 1611 C C . ILE B 1 95 ? -2.658 -2.287 -4.922 1 94.31 95 ILE B C 1
ATOM 1613 O O . ILE B 1 95 ? -3.875 -2.477 -4.973 1 94.31 95 ILE B O 1
ATOM 1617 N N . PHE B 1 96 ? -2.17 -1.086 -4.742 1 91.69 96 PHE B N 1
ATOM 1618 C CA . PHE B 1 96 ? -3.025 0.091 -4.641 1 91.69 96 PHE B CA 1
ATOM 1619 C C . PHE B 1 96 ? -3.814 0.297 -5.93 1 91.69 96 PHE B C 1
ATOM 1621 O O . PHE B 1 96 ? -4.984 0.682 -5.895 1 91.69 96 PHE B O 1
ATOM 1628 N N . LEU B 1 97 ? -3.191 0.056 -7.059 1 90.69 97 LEU B N 1
ATOM 1629 C CA . LEU B 1 97 ? -3.867 0.181 -8.344 1 90.69 97 LEU B CA 1
ATOM 1630 C C . LEU B 1 97 ? -5.02 -0.812 -8.453 1 90.69 97 LEU B C 1
ATOM 1632 O O . LEU B 1 97 ? -6.094 -0.471 -8.953 1 90.69 97 LEU B O 1
ATOM 1636 N N . ILE B 1 98 ? -4.77 -1.987 -8.016 1 91.19 98 ILE B N 1
ATOM 1637 C CA . ILE B 1 98 ? -5.793 -3.023 -8.062 1 91.19 98 ILE B CA 1
ATOM 1638 C C . ILE B 1 98 ? -6.969 -2.631 -7.172 1 91.19 98 ILE B C 1
ATOM 1640 O O . ILE B 1 98 ? -8.125 -2.742 -7.578 1 91.19 98 ILE B O 1
ATOM 1644 N N . ILE B 1 99 ? -6.723 -2.182 -5.992 1 89.62 99 ILE B N 1
ATOM 1645 C CA . ILE B 1 99 ? -7.773 -1.742 -5.082 1 89.62 99 ILE B CA 1
ATOM 1646 C C . ILE B 1 99 ? -8.562 -0.598 -5.715 1 89.62 99 ILE B C 1
ATOM 1648 O O . ILE B 1 99 ? -9.797 -0.595 -5.691 1 89.62 99 ILE B O 1
ATOM 1652 N N . GLN B 1 100 ? -7.859 0.347 -6.246 1 85.94 100 GLN B N 1
ATOM 1653 C CA . GLN B 1 100 ? -8.5 1.516 -6.848 1 85.94 100 GLN B CA 1
ATOM 1654 C C . GLN B 1 100 ? -9.445 1.109 -7.973 1 85.94 100 GLN B C 1
ATOM 1656 O O . GLN B 1 100 ? -10.492 1.729 -8.164 1 85.94 100 GLN B O 1
ATOM 1661 N N . SER B 1 101 ? -9.055 0.121 -8.703 1 82.88 101 SER B N 1
ATOM 1662 C CA . SER B 1 101 ? -9.836 -0.305 -9.859 1 82.88 101 SER B CA 1
ATOM 1663 C C . SER B 1 101 ? -10.984 -1.217 -9.445 1 82.88 101 SER B C 1
ATOM 1665 O O . SER B 1 101 ? -11.828 -1.571 -10.273 1 82.88 101 SER B O 1
ATOM 1667 N N . GLY B 1 102 ? -11.07 -1.48 -8.148 1 76.12 102 GLY B N 1
ATOM 1668 C CA . GLY B 1 102 ? -12.117 -2.367 -7.672 1 76.12 102 GLY B CA 1
ATOM 1669 C C . GLY B 1 102 ? -11.82 -3.834 -7.91 1 76.12 102 GLY B C 1
ATOM 1670 O O . GLY B 1 102 ? -12.734 -4.648 -8.039 1 76.12 102 GLY B O 1
ATOM 1671 N N . GLY B 1 103 ? -10.547 -4.074 -8.094 1 60.62 103 GLY B N 1
ATOM 1672 C CA . GLY B 1 103 ? -10.141 -5.445 -8.352 1 60.62 103 GLY B CA 1
ATOM 1673 C C . GLY B 1 103 ? -10.617 -6.414 -7.285 1 60.62 103 GLY B C 1
ATOM 1674 O O . GLY B 1 103 ? -10.898 -6.016 -6.152 1 60.62 103 GLY B O 1
ATOM 1675 N N . PHE B 1 104 ? -10.609 -7.598 -7.621 1 56.41 104 PHE B N 1
ATOM 1676 C CA . PHE B 1 104 ? -11.094 -8.727 -6.84 1 56.41 104 PHE B CA 1
ATOM 1677 C C . PHE B 1 104 ? -12.609 -8.648 -6.66 1 56.41 104 PHE B C 1
ATOM 1679 O O . PHE B 1 104 ? -13.203 -9.5 -5.988 1 56.41 104 PHE B O 1
ATOM 1686 N N . SER B 1 105 ? -13.078 -7.359 -6.918 1 47.19 105 SER B N 1
ATOM 1687 C CA . SER B 1 105 ? -14.539 -7.363 -6.871 1 47.19 105 SER B CA 1
ATOM 1688 C C . SER B 1 105 ? -15.117 -8.422 -7.797 1 47.19 105 SER B C 1
ATOM 1690 O O . SER B 1 105 ? -16.344 -8.516 -7.953 1 47.19 105 SER B O 1
ATOM 1692 N N . ARG B 1 106 ? -14.297 -8.883 -8.633 1 40.72 106 ARG B N 1
ATOM 1693 C CA . ARG B 1 106 ? -14.961 -9.844 -9.508 1 40.72 106 ARG B CA 1
ATOM 1694 C C . ARG B 1 106 ? -15.656 -10.93 -8.695 1 40.72 106 ARG B C 1
ATOM 1696 O O . ARG B 1 106 ? -15.062 -11.508 -7.785 1 40.72 106 ARG B O 1
ATOM 1703 N N . THR B 1 107 ? -16.844 -10.703 -8.453 1 37.34 107 THR B N 1
ATOM 1704 C CA . THR B 1 107 ? -17.812 -11.703 -8.023 1 37.34 107 THR B CA 1
ATOM 1705 C C . THR B 1 107 ? -17.516 -13.055 -8.656 1 37.34 107 THR B C 1
ATOM 1707 O O . THR B 1 107 ? -17.016 -13.125 -9.781 1 37.34 107 THR B O 1
ATOM 1710 N N . ILE B 1 108 ? -17.266 -14.07 -7.848 1 32.31 108 ILE B N 1
ATOM 1711 C CA . ILE B 1 108 ? -17.406 -15.461 -8.273 1 32.31 108 ILE B CA 1
ATOM 1712 C C . ILE B 1 108 ? -18.375 -15.547 -9.453 1 32.31 108 ILE B C 1
ATOM 1714 O O . ILE B 1 108 ? -18.344 -16.516 -10.219 1 32.31 108 ILE B O 1
ATOM 1718 N N . ASP B 1 109 ? -19.172 -14.711 -9.523 1 34.09 109 ASP B N 1
ATOM 1719 C CA . ASP B 1 109 ? -20.125 -14.938 -10.609 1 34.09 109 ASP B CA 1
ATOM 1720 C C . ASP B 1 109 ? -19.422 -14.883 -11.961 1 34.09 109 ASP B C 1
ATOM 1722 O O . ASP B 1 109 ? -19.859 -15.516 -12.922 1 34.09 109 ASP B O 1
ATOM 1726 N N . ASP B 1 110 ? -18.453 -14.094 -12.117 1 35.66 110 ASP B N 1
ATOM 1727 C CA . ASP B 1 110 ? -17.906 -14.055 -13.477 1 35.66 110 ASP B CA 1
ATOM 1728 C C . ASP B 1 110 ? -17.016 -15.258 -13.742 1 35.66 110 ASP B C 1
ATOM 1730 O O . ASP B 1 110 ? -16.625 -15.508 -14.891 1 35.66 110 ASP B O 1
ATOM 1734 N N . ILE B 1 111 ? -16.359 -15.711 -12.82 1 30.88 111 ILE B N 1
ATOM 1735 C CA . ILE B 1 111 ? -15.641 -16.953 -13.062 1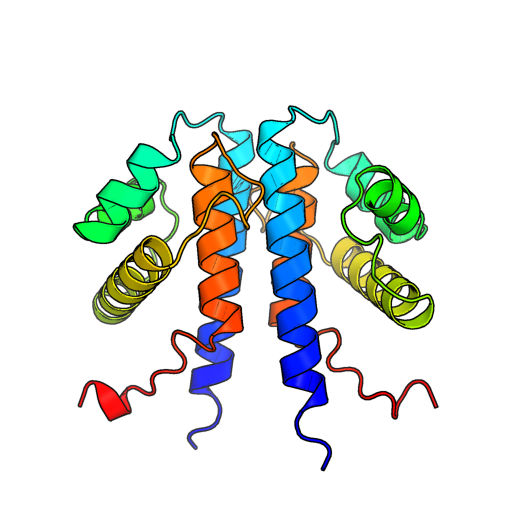 30.88 111 ILE B CA 1
ATOM 1736 C C . ILE B 1 111 ? -16.641 -18.078 -13.312 1 30.88 111 ILE B C 1
ATOM 1738 O O . ILE B 1 111 ? -16.266 -19.172 -13.766 1 30.88 111 ILE B O 1
ATOM 1742 N N . ARG B 1 112 ? -17.828 -17.984 -12.961 1 27.61 112 ARG B N 1
ATOM 1743 C CA . ARG B 1 112 ? -18.688 -19.047 -13.469 1 27.61 112 ARG B CA 1
ATOM 1744 C C . ARG B 1 112 ? -18.984 -18.859 -14.953 1 27.61 112 ARG B C 1
ATOM 1746 O O . ARG B 1 112 ? -19.266 -17.734 -15.398 1 27.61 112 ARG B O 1
#

Solvent-accessible surface area (backbone atoms only — not comparable to full-atom values): 11883 Å² total; per-residue (Å²): 139,78,76,61,55,46,60,48,27,45,39,52,51,26,52,43,47,28,49,55,29,20,44,67,68,64,72,69,93,43,37,37,66,54,46,40,52,26,19,66,71,44,49,41,55,58,54,37,41,74,71,60,58,49,67,86,54,52,72,67,57,49,50,51,48,31,53,50,42,22,54,35,46,73,68,58,46,49,87,79,34,62,31,72,54,37,12,64,28,38,52,49,31,38,52,30,49,37,54,54,71,48,46,62,42,68,51,72,66,70,80,96,139,77,76,62,58,42,60,48,27,44,38,52,52,25,52,43,47,29,47,54,30,18,44,64,65,63,71,67,94,44,36,36,68,54,47,42,52,26,20,66,70,45,49,41,55,58,53,38,41,74,70,61,57,48,67,86,54,51,73,67,59,49,52,51,49,32,51,52,42,23,54,37,46,73,67,58,44,49,88,79,35,62,30,71,54,38,14,62,26,40,52,49,32,39,52,31,50,37,56,55,71,46,47,62,39,66,50,71,64,70,79,96

Secondary structure (DSSP, 8-state):
--SHHHHHHHHHHHHHHHHHHGGGGGT---BHHHHHHHHHTTTHHHHHHHTTSSTT--HHHHHHHHHHHHHHHHH--TTTS---SBHHHHHHHHHHHHHHTTTT---HHHH-/--SHHHHHHHHHHHHHHHHHHGGGGGT---BHHHHHHHHHTTTHHHHHHHTTSSTT--HHHHHHHHHHHHHHHHH--TTTSS--SBHHHHHHHHHHHHHHTTTT---HHHH-

Organism: NCBI:txid1796646

pLDDT: mean 81.38, std 20.48, range [18.19, 98.0]

Nearest PDB structures (foldseek):
  3fxh-assembly1_A-2  TM=8.250E-01  e=1.631E-03  uncultured bacterium

Sequence (224 aa):
MFVTKSKDAIGGLCFLGMKISALIDQDISLTEDDVIKMSEDYSIINWLDAQNVIKEWDVDDRKILAEELCSAANVYDSRKFVAENNGIAVLLAMIFLIIQSGGFSRTIDDIRMFVTKSKDAIGGLCFLGMKISALIDQDISLTEDDVIKMSEDYSIINWLDAQNVIKEWDVDDRKILAEELCSAANVYDSRKFVAENNGIAVLLAMIFLIIQSGGFSRTIDDIR

Foldseek 3Di:
DQPVQLVVQLVLLVQLLVLLVVCVVVPDPDWQVNQLVCLQVLVVLVVCVVSVSCVPPDPVVSVQVSVQSNVLSVPDDCVVVVDHTGNSSVVSVSSVVCVVVSGPPPRPVVVD/DLPVQLVVQLVLLVQLLVLLVVCVVVPDPDWQVNQLVCLQVLVVLVVCVVSVSCVPPDPVSSVQVSVQSNVLSVPDDCVVVVPHTGNSSSVSVSSVVCVVVSGPSPDPVVVD

Radius of gyration: 16.75 Å; Cα contacts (8 Å, |Δi|>4): 288; chains: 2; bounding box: 43×43×36 Å